Protein AF-A0A382YSI0-F1 (afdb_monomer_lite)

pLDDT: mean 91.94, std 8.42, range [48.94, 98.81]

Sequence (262 aa):
LCPKGAPVKNFSVVAINTALKFNPNTEDEIEVDFERKLQLANADAKIFALEGEMAKAAADGRHPHPLTLRANIGECIKIKLTNRLKKGNASIHANNIAFDPLDSQGINVGNNPGDQTVKPGKSKVYTFYAHKDFNINGALLWDFGDITDNVRSGMYGGIIIGPKGSVYRDPETGKDITLGNSWKADVIIDKSYPENQDLENYRDFALYFQDEDNILGTSFMPYLQNVAGLTGVNYRLEPWTYREDEGCEFGNMFTPCIAAEG

Structure (mmCIF, N/CA/C/O backbone):
data_AF-A0A382YSI0-F1
#
_entry.id   AF-A0A382YSI0-F1
#
loop_
_atom_site.group_PDB
_atom_site.id
_atom_site.type_symbol
_atom_site.label_atom_id
_atom_site.label_alt_id
_atom_site.label_comp_id
_atom_site.label_asym_id
_atom_site.label_entity_id
_atom_site.label_seq_id
_atom_site.pdbx_PDB_ins_code
_atom_site.Cartn_x
_atom_site.Cartn_y
_atom_site.Cartn_z
_atom_site.occupancy
_atom_site.B_iso_or_equiv
_atom_site.auth_seq_id
_atom_site.auth_comp_id
_atom_site.auth_asym_id
_atom_site.auth_atom_id
_atom_site.pdbx_PDB_model_num
ATOM 1 N N . LEU A 1 1 ? -15.753 11.136 13.724 1.00 93.56 1 LEU A N 1
ATOM 2 C CA . LEU A 1 1 ? -15.403 9.825 13.132 1.00 93.56 1 LEU A CA 1
ATOM 3 C C . LEU A 1 1 ? -15.203 8.745 14.203 1.00 93.56 1 LEU A C 1
ATOM 5 O O . LEU A 1 1 ? -16.121 7.969 14.412 1.00 93.56 1 LEU A O 1
ATOM 9 N N . CYS A 1 2 ? -14.063 8.696 14.902 1.00 96.12 2 CYS A N 1
ATOM 10 C CA . CYS A 1 2 ? -13.791 7.639 15.887 1.00 96.12 2 CYS A CA 1
ATOM 11 C C . CYS A 1 2 ? -14.575 7.849 17.204 1.00 96.12 2 CYS A C 1
ATOM 13 O O . CYS A 1 2 ? -14.518 8.954 17.756 1.00 96.12 2 CYS A O 1
ATOM 15 N N . PRO A 1 3 ? -15.279 6.830 17.739 1.00 95.62 3 PRO A N 1
ATOM 16 C CA . PRO A 1 3 ? -15.960 6.920 19.031 1.00 95.62 3 PRO A CA 1
ATOM 17 C C . PRO A 1 3 ? -15.001 7.169 20.202 1.00 95.62 3 PRO A C 1
ATOM 19 O O . PRO A 1 3 ? -13.831 6.778 20.173 1.00 95.62 3 PRO A O 1
ATOM 22 N N . LYS A 1 4 ? -15.506 7.788 21.276 1.00 95.44 4 LYS A N 1
ATOM 23 C CA . LYS A 1 4 ? -14.730 8.013 22.504 1.00 95.44 4 LYS A CA 1
ATOM 24 C C . LYS A 1 4 ? -14.286 6.669 23.096 1.00 95.44 4 LYS A C 1
ATOM 26 O O . LYS A 1 4 ? -15.122 5.817 23.369 1.00 95.44 4 LYS A O 1
ATOM 31 N N . GLY A 1 5 ? -12.981 6.511 23.323 1.00 94.06 5 GLY A N 1
ATOM 32 C CA . GLY A 1 5 ? -12.399 5.288 23.889 1.00 94.06 5 GLY A CA 1
ATOM 33 C C . GLY A 1 5 ? -12.096 4.182 22.873 1.00 94.06 5 GLY A C 1
ATOM 34 O O . GLY A 1 5 ? -11.616 3.129 23.280 1.00 94.06 5 GLY A O 1
ATOM 35 N N . ALA A 1 6 ? -12.330 4.407 21.574 1.00 96.69 6 ALA A N 1
ATOM 36 C CA . ALA A 1 6 ? -11.878 3.480 20.540 1.00 96.69 6 ALA A CA 1
ATOM 37 C C . ALA A 1 6 ? -10.340 3.327 20.594 1.00 96.69 6 ALA A C 1
ATOM 39 O O . ALA A 1 6 ? -9.646 4.351 20.655 1.00 96.69 6 ALA A O 1
ATOM 40 N N . PRO A 1 7 ? -9.791 2.096 20.558 1.00 97.38 7 PRO A N 1
ATOM 41 C CA . PRO A 1 7 ? -8.348 1.889 20.485 1.00 97.38 7 PRO A CA 1
ATOM 42 C C . PRO A 1 7 ? -7.764 2.576 19.249 1.00 97.38 7 PRO A C 1
ATOM 44 O O . PRO A 1 7 ? -8.401 2.610 18.195 1.00 97.38 7 PRO A O 1
ATOM 47 N N . VAL A 1 8 ? -6.562 3.141 19.375 1.00 98.06 8 VAL A N 1
ATOM 48 C CA . VAL A 1 8 ? -5.926 3.915 18.301 1.00 98.06 8 VAL A CA 1
ATOM 49 C C . VAL A 1 8 ? -4.648 3.229 17.843 1.00 98.06 8 VAL A C 1
ATOM 51 O O . VAL A 1 8 ? -3.721 3.058 18.634 1.00 98.06 8 VAL A O 1
ATOM 54 N N . LYS A 1 9 ? -4.563 2.923 16.548 1.00 98.12 9 LYS A N 1
ATOM 55 C CA . LYS A 1 9 ? -3.328 2.503 15.882 1.00 98.12 9 LYS A CA 1
ATOM 56 C C . LYS A 1 9 ? -2.706 3.685 15.158 1.00 98.12 9 LYS A C 1
ATOM 58 O O . LYS A 1 9 ? -3.363 4.340 14.352 1.00 98.12 9 LYS A O 1
ATOM 63 N N . ASN A 1 10 ? -1.442 3.964 15.460 1.00 98.44 10 ASN A N 1
ATOM 64 C CA . ASN A 1 10 ? -0.693 5.056 14.849 1.00 98.44 10 ASN A CA 1
ATOM 65 C C . ASN A 1 10 ? 0.387 4.479 13.937 1.00 98.44 10 ASN A C 1
ATOM 67 O O . ASN A 1 10 ? 1.226 3.704 14.391 1.00 98.44 10 ASN A O 1
ATOM 71 N N . PHE A 1 11 ? 0.384 4.902 12.679 1.00 98.62 11 PHE A N 1
ATOM 72 C CA . PHE A 1 11 ? 1.357 4.504 11.672 1.00 98.62 11 PHE A CA 1
ATOM 73 C C . PHE A 1 11 ? 2.106 5.735 11.165 1.00 98.62 11 PHE A C 1
ATOM 75 O O . PHE A 1 11 ? 1.495 6.738 10.792 1.00 98.62 11 PHE A O 1
ATOM 82 N N . SER A 1 12 ? 3.435 5.654 11.141 1.00 98.62 12 SER A N 1
ATOM 83 C CA . SER A 1 12 ? 4.295 6.657 10.509 1.00 98.62 12 SER A CA 1
ATOM 84 C C . SER A 1 12 ? 4.659 6.156 9.120 1.00 98.62 12 SER A C 1
ATOM 86 O O . SER A 1 12 ? 5.431 5.207 8.999 1.00 98.62 12 SER A O 1
ATOM 88 N N . VAL A 1 13 ? 4.081 6.773 8.095 1.00 98.69 13 VAL A N 1
ATOM 89 C CA . VAL A 1 13 ? 4.242 6.382 6.691 1.00 98.69 13 VAL A CA 1
ATOM 90 C C . VAL A 1 13 ? 5.019 7.463 5.954 1.00 98.69 13 VAL A C 1
ATOM 92 O O . VAL A 1 13 ? 4.823 8.659 6.178 1.00 98.69 13 VAL A O 1
ATOM 95 N N . VAL A 1 14 ? 5.896 7.048 5.051 1.00 98.56 14 VAL A N 1
ATOM 96 C CA . VAL A 1 14 ? 6.640 7.927 4.155 1.00 98.56 14 VAL A CA 1
ATOM 97 C C . VAL A 1 14 ? 6.260 7.633 2.710 1.00 98.56 14 VAL A C 1
ATOM 99 O O . VAL A 1 14 ? 6.136 6.473 2.327 1.00 98.56 14 VAL A O 1
ATOM 102 N N . ALA A 1 15 ? 6.088 8.688 1.915 1.00 98.44 15 ALA A N 1
ATOM 103 C CA . ALA A 1 15 ? 6.097 8.589 0.458 1.00 98.44 15 ALA A CA 1
ATOM 104 C C . ALA A 1 15 ? 7.514 8.895 -0.026 1.00 98.44 15 ALA A C 1
ATOM 106 O O . ALA A 1 15 ? 8.050 9.954 0.310 1.00 98.44 15 ALA A O 1
ATOM 107 N N . ILE A 1 16 ? 8.133 7.980 -0.765 1.00 97.50 16 ILE A N 1
ATOM 108 C CA . ILE A 1 16 ? 9.536 8.087 -1.189 1.00 97.50 16 ILE A CA 1
ATOM 109 C C . ILE A 1 16 ? 9.695 7.724 -2.662 1.00 97.50 16 ILE A C 1
ATOM 111 O O . ILE A 1 16 ? 8.914 6.944 -3.197 1.00 97.50 16 ILE A O 1
ATOM 115 N N . ASN A 1 17 ? 10.748 8.249 -3.287 1.00 96.50 17 ASN A N 1
ATOM 116 C CA . ASN A 1 17 ? 11.263 7.707 -4.540 1.00 96.50 17 ASN A CA 1
ATOM 117 C C . ASN A 1 17 ? 12.190 6.523 -4.247 1.00 96.50 17 ASN A C 1
ATOM 119 O O . ASN A 1 17 ? 13.002 6.589 -3.320 1.00 96.50 17 ASN A O 1
ATOM 123 N N . THR A 1 18 ? 12.109 5.471 -5.051 1.00 94.50 18 THR A N 1
ATOM 124 C CA . THR A 1 18 ? 12.989 4.305 -4.970 1.00 94.50 18 THR A CA 1
ATOM 125 C C . THR A 1 18 ? 13.094 3.629 -6.335 1.00 94.50 18 THR A C 1
ATOM 127 O O . THR A 1 18 ? 12.253 3.861 -7.193 1.00 94.50 18 THR A O 1
ATOM 130 N N . ALA A 1 19 ? 14.118 2.805 -6.536 1.00 93.69 19 ALA A N 1
ATOM 131 C CA . ALA A 1 19 ? 14.179 1.926 -7.695 1.00 93.69 19 ALA A CA 1
ATOM 132 C C . ALA A 1 19 ? 13.561 0.578 -7.310 1.00 93.69 19 ALA A C 1
ATOM 134 O O . ALA A 1 19 ? 13.929 0.005 -6.282 1.00 93.69 19 ALA A O 1
ATOM 135 N N . LEU A 1 20 ? 12.635 0.075 -8.122 1.00 93.38 20 LEU A N 1
ATOM 136 C CA . LEU A 1 20 ? 12.048 -1.253 -7.963 1.00 93.38 20 LEU A CA 1
ATOM 137 C C . LEU A 1 20 ? 12.465 -2.142 -9.129 1.00 93.38 20 LEU A C 1
ATOM 139 O O . LEU A 1 20 ? 12.323 -1.752 -10.284 1.00 93.38 20 LEU A O 1
ATOM 143 N N . LYS A 1 21 ? 12.943 -3.347 -8.820 1.00 93.19 21 LYS A N 1
ATOM 144 C CA . LYS A 1 21 ? 13.158 -4.422 -9.791 1.00 93.19 21 LYS A CA 1
ATOM 145 C C . LYS A 1 21 ? 12.075 -5.468 -9.586 1.00 93.19 21 LYS A C 1
ATOM 147 O O . LYS A 1 21 ? 12.159 -6.242 -8.646 1.00 93.19 21 LYS A O 1
ATOM 152 N N . PHE A 1 22 ? 11.069 -5.479 -10.448 1.00 93.06 22 PHE A N 1
ATOM 153 C CA . PHE A 1 22 ? 9.944 -6.408 -10.359 1.00 93.06 22 PHE A CA 1
ATOM 154 C C . PHE A 1 22 ? 10.376 -7.854 -10.602 1.00 93.06 22 PHE A C 1
ATOM 156 O O . PHE A 1 22 ? 9.802 -8.770 -10.014 1.00 93.06 22 PHE A O 1
ATOM 163 N N . ASN A 1 23 ? 11.410 -8.049 -11.417 1.00 91.44 23 ASN A N 1
ATOM 164 C CA . ASN A 1 23 ? 12.103 -9.319 -11.544 1.00 91.44 23 ASN A CA 1
ATOM 165 C C . ASN A 1 23 ? 13.622 -9.084 -11.446 1.00 91.44 23 ASN A C 1
ATOM 167 O O . ASN A 1 23 ? 14.187 -8.428 -12.321 1.00 91.44 23 ASN A O 1
ATOM 171 N N . PRO A 1 24 ? 14.299 -9.566 -10.389 1.00 88.44 24 PRO A N 1
ATOM 172 C CA . PRO A 1 24 ? 15.739 -9.381 -10.234 1.00 88.44 24 PRO A CA 1
ATOM 173 C C . PRO A 1 24 ? 16.583 -10.280 -11.154 1.00 88.44 24 PRO A C 1
ATOM 175 O O . PRO A 1 24 ? 17.772 -10.006 -11.309 1.00 88.44 24 PRO A O 1
ATOM 178 N N . ASN A 1 25 ? 15.991 -11.313 -11.763 1.00 86.69 25 ASN A N 1
ATOM 179 C CA . ASN A 1 25 ? 16.701 -12.380 -12.477 1.00 86.69 25 ASN A CA 1
ATOM 180 C C . ASN A 1 25 ? 16.751 -12.171 -14.004 1.00 86.69 25 ASN A C 1
ATOM 182 O O . ASN A 1 25 ? 17.252 -13.022 -14.733 1.00 86.69 25 ASN A O 1
ATOM 186 N N . THR A 1 26 ? 16.249 -11.040 -14.498 1.00 86.56 26 THR A N 1
ATOM 187 C CA . THR A 1 26 ? 16.163 -10.715 -15.929 1.00 86.56 26 THR A CA 1
ATOM 188 C C . THR A 1 26 ? 16.537 -9.257 -16.188 1.00 86.56 26 THR A C 1
ATOM 190 O O . THR A 1 26 ? 16.729 -8.462 -15.261 1.00 86.56 26 THR A O 1
ATOM 193 N N . GLU A 1 27 ? 16.666 -8.911 -17.466 1.00 90.25 27 GLU A N 1
ATOM 194 C CA . GLU A 1 27 ? 16.791 -7.531 -17.924 1.00 90.25 27 GLU A CA 1
ATOM 195 C C . GLU A 1 27 ? 15.580 -6.679 -17.513 1.00 90.25 27 GLU A C 1
ATOM 197 O O . GLU A 1 27 ? 14.504 -7.185 -17.194 1.00 90.25 27 GLU A O 1
ATOM 202 N N . ASP A 1 28 ? 15.756 -5.358 -17.529 1.00 93.94 28 ASP A N 1
ATOM 203 C CA . ASP A 1 28 ? 14.743 -4.413 -17.047 1.00 93.94 28 ASP A CA 1
ATOM 204 C C . ASP A 1 28 ? 13.512 -4.323 -17.970 1.00 93.94 28 ASP A C 1
ATOM 206 O O . ASP A 1 28 ? 12.475 -3.804 -17.553 1.00 93.94 28 ASP A O 1
ATOM 210 N N . GLU A 1 29 ? 13.602 -4.824 -19.205 1.00 93.94 29 GLU A N 1
ATOM 211 C CA . GLU A 1 29 ? 12.526 -4.819 -20.198 1.00 93.94 29 GLU A CA 1
ATOM 212 C C . GLU A 1 29 ? 12.582 -6.087 -21.067 1.00 93.94 29 GLU A C 1
ATOM 214 O O . GLU A 1 29 ? 13.665 -6.551 -21.408 1.00 93.94 29 GLU A O 1
ATOM 219 N N . ILE A 1 30 ? 11.425 -6.613 -21.475 1.00 91.38 30 ILE A N 1
ATOM 220 C CA . ILE A 1 30 ? 11.309 -7.698 -22.466 1.00 91.38 30 ILE A CA 1
ATOM 221 C C . ILE A 1 30 ? 10.451 -7.193 -23.624 1.00 91.38 30 ILE A C 1
ATOM 223 O O . ILE A 1 30 ? 9.341 -6.705 -23.405 1.00 91.38 30 ILE A O 1
ATOM 227 N N . GLU A 1 31 ? 10.951 -7.289 -24.857 1.00 90.75 31 GLU A N 1
ATOM 228 C CA . GLU A 1 31 ? 10.145 -6.991 -26.044 1.00 90.75 31 GLU A CA 1
ATOM 229 C C . GLU A 1 31 ? 9.067 -8.063 -26.218 1.00 90.75 31 GLU A C 1
ATOM 231 O O . GLU A 1 31 ? 9.361 -9.256 -26.169 1.00 90.75 31 GLU A O 1
ATOM 236 N N . VAL A 1 32 ? 7.815 -7.632 -26.392 1.00 86.56 32 VAL A N 1
ATOM 237 C CA . VAL A 1 32 ? 6.672 -8.547 -26.488 1.00 86.56 32 VAL A CA 1
ATOM 238 C C . VAL A 1 32 ? 6.069 -8.581 -27.887 1.00 86.56 32 VAL A C 1
ATOM 240 O O . VAL A 1 32 ? 6.061 -9.634 -28.505 1.00 86.56 32 VAL A O 1
ATOM 243 N N . ASP A 1 33 ? 5.603 -7.445 -28.413 1.00 82.56 33 ASP A N 1
ATOM 244 C CA . ASP A 1 33 ? 4.951 -7.347 -29.724 1.00 82.56 33 ASP A CA 1
ATOM 245 C C . ASP A 1 33 ? 5.142 -5.939 -30.300 1.00 82.56 33 ASP A C 1
ATOM 247 O O . ASP A 1 33 ? 4.907 -4.965 -29.590 1.00 82.56 33 ASP A O 1
ATOM 251 N N . PHE A 1 34 ? 5.444 -5.807 -31.596 1.00 81.38 34 PHE A N 1
ATOM 252 C CA . PHE A 1 34 ? 5.418 -4.522 -32.323 1.00 81.38 34 PHE A CA 1
ATOM 253 C C . PHE A 1 34 ? 6.145 -3.371 -31.593 1.00 81.38 34 PHE A C 1
ATOM 255 O O . PHE A 1 34 ? 5.565 -2.303 -31.398 1.00 81.38 34 PHE A O 1
ATOM 262 N N . GLU A 1 35 ? 7.388 -3.603 -31.151 1.00 84.50 35 GLU A N 1
ATOM 263 C CA . GLU A 1 35 ? 8.210 -2.645 -30.381 1.00 84.50 35 GLU A CA 1
ATOM 264 C C . GLU A 1 35 ? 7.659 -2.289 -28.981 1.00 84.50 35 GLU A C 1
ATOM 266 O O . GLU A 1 35 ? 8.234 -1.460 -28.268 1.00 84.50 35 GLU A O 1
ATOM 271 N N . ARG A 1 36 ? 6.561 -2.918 -28.540 1.00 89.88 36 ARG A N 1
ATOM 272 C CA . ARG A 1 36 ? 6.062 -2.809 -27.165 1.00 89.88 36 ARG A CA 1
ATOM 273 C C . ARG A 1 36 ? 6.938 -3.642 -26.246 1.00 89.88 36 ARG A C 1
ATOM 275 O O . ARG A 1 36 ? 7.375 -4.738 -26.598 1.00 89.88 36 ARG A O 1
ATOM 282 N N . LYS A 1 37 ? 7.125 -3.141 -25.030 1.00 92.56 37 LYS A N 1
ATOM 283 C CA . LYS A 1 37 ? 7.9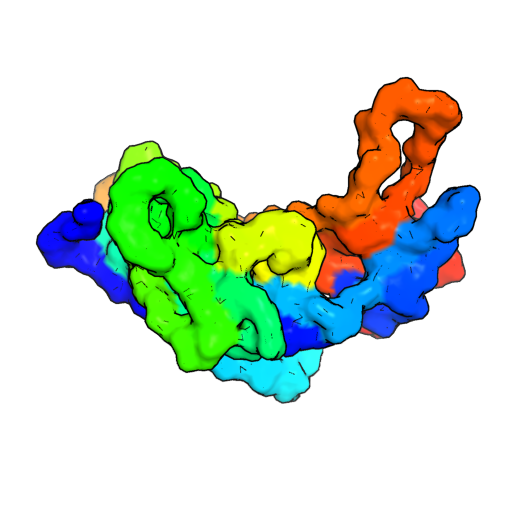69 -3.779 -24.028 1.00 92.56 37 LYS A CA 1
ATOM 284 C C . LYS A 1 37 ? 7.232 -3.966 -22.720 1.00 92.56 37 LYS A C 1
ATOM 286 O O . LYS A 1 37 ? 6.564 -3.047 -22.249 1.00 92.56 37 LYS A O 1
ATOM 291 N N . LEU A 1 38 ? 7.388 -5.140 -22.134 1.00 93.31 38 LEU A N 1
ATOM 292 C CA . LEU A 1 38 ? 7.053 -5.411 -20.748 1.00 93.31 38 LEU A CA 1
ATOM 293 C C . LEU A 1 38 ? 8.155 -4.833 -19.860 1.00 93.31 38 LEU A C 1
ATOM 295 O O . LEU A 1 38 ? 9.326 -5.138 -20.069 1.00 93.31 38 LEU A O 1
ATOM 299 N N . GLN A 1 39 ? 7.793 -4.002 -18.887 1.00 94.00 39 GLN A N 1
ATOM 300 C CA . GLN A 1 39 ? 8.742 -3.381 -17.965 1.00 94.00 39 GLN A CA 1
ATOM 301 C C . GLN A 1 39 ? 8.876 -4.223 -16.696 1.00 94.00 39 GLN A C 1
ATOM 303 O O . GLN A 1 39 ? 7.894 -4.503 -16.010 1.00 94.00 39 GLN A O 1
ATOM 308 N N . LEU A 1 40 ? 10.109 -4.606 -16.376 1.00 93.50 40 LEU A N 1
ATOM 309 C CA . LEU A 1 40 ? 10.485 -5.437 -15.227 1.00 93.50 40 LEU A CA 1
ATOM 310 C C . LEU A 1 40 ? 11.301 -4.670 -14.186 1.00 93.50 40 LEU A C 1
ATOM 312 O O . LEU A 1 40 ? 11.630 -5.208 -13.128 1.00 93.50 40 LEU A O 1
ATOM 316 N N . ALA A 1 41 ? 11.584 -3.398 -14.442 1.00 94.75 41 ALA A N 1
ATOM 317 C CA . ALA A 1 41 ? 12.103 -2.471 -13.456 1.00 94.75 41 ALA A CA 1
ATOM 318 C C . ALA A 1 41 ? 11.474 -1.085 -13.625 1.00 94.75 41 ALA A C 1
ATOM 320 O O . ALA A 1 41 ? 11.087 -0.674 -14.715 1.00 94.75 41 ALA A O 1
ATOM 321 N N . ASN A 1 42 ? 11.409 -0.344 -12.524 1.00 94.75 42 ASN A N 1
ATOM 322 C CA . ASN A 1 42 ? 11.048 1.063 -12.499 1.00 94.75 42 ASN A CA 1
ATOM 323 C C . ASN A 1 42 ? 12.069 1.814 -11.633 1.00 94.75 42 ASN A C 1
ATOM 325 O O . ASN A 1 42 ? 12.046 1.735 -10.402 1.00 94.75 42 ASN A O 1
ATOM 329 N N . ALA A 1 43 ? 12.984 2.534 -12.284 1.00 94.38 43 ALA A N 1
ATOM 330 C CA . ALA A 1 43 ? 14.058 3.275 -11.620 1.00 94.38 43 ALA A CA 1
ATOM 331 C C . ALA A 1 43 ? 13.563 4.511 -10.845 1.00 94.38 43 ALA A C 1
ATOM 333 O O . ALA A 1 43 ? 14.236 4.971 -9.919 1.00 94.38 43 ALA A O 1
ATOM 334 N N . ASP A 1 44 ? 12.390 5.030 -11.209 1.00 93.38 44 ASP A N 1
ATOM 335 C CA . ASP A 1 44 ? 11.787 6.240 -10.648 1.00 93.38 44 ASP A CA 1
ATOM 336 C C . ASP A 1 44 ? 10.508 5.945 -9.850 1.00 93.38 44 ASP A C 1
ATOM 338 O O . ASP A 1 44 ? 9.713 6.856 -9.584 1.00 93.38 44 ASP A O 1
ATOM 342 N N . ALA A 1 45 ? 10.338 4.691 -9.416 1.00 95.25 45 ALA A N 1
ATOM 343 C CA . ALA A 1 45 ? 9.185 4.248 -8.652 1.00 95.25 45 ALA A CA 1
ATOM 344 C C . ALA A 1 45 ? 8.959 5.120 -7.412 1.00 95.25 45 ALA A C 1
ATOM 346 O O . ALA A 1 45 ? 9.874 5.689 -6.798 1.00 95.25 45 ALA A O 1
ATOM 347 N N . LYS A 1 46 ? 7.695 5.210 -7.017 1.00 96.44 46 LYS A N 1
ATOM 348 C CA . LYS A 1 46 ? 7.271 5.937 -5.828 1.00 96.44 46 LYS A CA 1
ATOM 349 C C . LYS A 1 46 ? 6.412 5.005 -5.011 1.00 96.44 46 LYS A C 1
ATOM 351 O O . LYS A 1 46 ? 5.470 4.436 -5.539 1.00 96.44 46 LYS A O 1
ATOM 356 N N . ILE A 1 47 ? 6.718 4.862 -3.729 1.00 97.00 47 ILE A N 1
ATOM 357 C CA . ILE A 1 47 ? 5.997 3.922 -2.868 1.00 97.00 47 ILE A CA 1
ATOM 358 C C . ILE A 1 47 ? 5.626 4.552 -1.536 1.00 97.00 47 ILE A C 1
ATOM 360 O O . ILE A 1 47 ? 6.280 5.486 -1.056 1.00 97.00 47 ILE A O 1
ATOM 364 N N . PHE A 1 48 ? 4.604 3.973 -0.911 1.00 98.19 48 PHE A N 1
ATOM 365 C CA . PHE A 1 48 ? 4.392 4.097 0.522 1.00 98.19 48 PHE A CA 1
ATOM 366 C C . PHE A 1 48 ? 5.216 3.048 1.268 1.00 98.19 48 PHE A C 1
ATOM 368 O O . PHE A 1 48 ? 5.209 1.875 0.903 1.00 98.19 48 PHE A O 1
ATOM 375 N N . ALA A 1 49 ? 5.875 3.463 2.345 1.00 97.50 49 ALA A N 1
ATOM 376 C CA . ALA A 1 49 ? 6.573 2.572 3.267 1.00 97.50 49 ALA A CA 1
ATOM 377 C C . ALA A 1 49 ? 6.392 3.060 4.708 1.00 97.50 49 ALA A C 1
ATOM 379 O O . ALA A 1 49 ? 6.152 4.249 4.943 1.00 97.50 49 ALA A O 1
ATOM 380 N N . LEU A 1 50 ? 6.535 2.175 5.691 1.00 97.94 50 LEU A N 1
ATOM 381 C CA . LEU A 1 50 ? 6.676 2.604 7.078 1.00 97.94 50 LEU A CA 1
ATOM 382 C C . LEU A 1 50 ? 8.018 3.320 7.281 1.00 97.94 50 LEU A C 1
ATOM 384 O O . LEU A 1 50 ? 9.026 3.042 6.627 1.00 97.94 50 LEU A O 1
ATOM 388 N N . GLU A 1 51 ? 8.043 4.262 8.219 1.00 96.88 51 GLU A N 1
ATOM 389 C CA . GLU A 1 51 ? 9.262 4.978 8.589 1.00 96.88 51 GLU A CA 1
ATOM 390 C C . GLU A 1 51 ? 10.393 3.995 8.957 1.00 96.88 51 GLU A C 1
ATOM 392 O O . GLU A 1 51 ? 10.242 3.140 9.832 1.00 96.88 51 GLU A O 1
ATOM 397 N N . GLY A 1 52 ? 11.540 4.119 8.281 1.00 92.19 52 GLY A N 1
ATOM 398 C CA . GLY A 1 52 ? 12.709 3.256 8.481 1.00 92.19 52 GLY A CA 1
ATOM 399 C C . GLY A 1 52 ? 12.612 1.849 7.873 1.00 92.19 52 GLY A C 1
ATOM 400 O O . GLY A 1 52 ? 13.581 1.098 7.961 1.00 92.19 52 GLY A O 1
ATOM 401 N N . GLU A 1 53 ? 11.495 1.482 7.240 1.00 92.31 53 GLU A N 1
ATOM 402 C CA . GLU A 1 53 ? 11.300 0.155 6.640 1.00 92.31 53 GLU A CA 1
ATOM 403 C C . GLU A 1 53 ? 12.291 -0.120 5.513 1.00 92.31 53 GLU A C 1
ATOM 405 O O . GLU A 1 53 ? 12.955 -1.149 5.519 1.00 92.31 53 GLU A O 1
ATOM 410 N N . MET A 1 54 ? 12.455 0.822 4.586 1.00 88.94 54 MET A N 1
ATOM 411 C CA . MET A 1 54 ? 13.301 0.610 3.408 1.00 88.94 54 MET A CA 1
ATOM 412 C C . MET A 1 54 ? 14.777 0.415 3.749 1.00 88.94 54 MET A C 1
ATOM 414 O O . MET A 1 54 ? 15.456 -0.377 3.106 1.00 88.94 54 MET A O 1
ATOM 418 N N . ALA A 1 55 ? 15.266 1.084 4.796 1.00 87.44 55 ALA A N 1
ATOM 419 C CA . ALA A 1 55 ? 16.623 0.862 5.287 1.00 87.44 55 ALA A CA 1
ATOM 420 C C . ALA A 1 55 ? 16.797 -0.564 5.842 1.00 87.44 55 ALA A C 1
ATOM 422 O O . ALA A 1 55 ? 17.833 -1.185 5.622 1.00 87.44 55 ALA A O 1
ATOM 423 N N . LYS A 1 56 ? 15.773 -1.099 6.524 1.00 85.25 56 LYS A N 1
ATOM 424 C CA . LYS A 1 56 ? 15.771 -2.483 7.021 1.00 85.25 56 LYS A CA 1
ATOM 425 C C . LYS A 1 56 ? 15.642 -3.492 5.885 1.00 85.25 56 LYS A C 1
ATOM 427 O O . LYS A 1 56 ? 16.372 -4.471 5.879 1.00 85.25 56 LYS A O 1
ATOM 432 N N . ALA A 1 57 ? 14.755 -3.244 4.922 1.00 83.69 57 ALA A N 1
ATOM 433 C CA . ALA A 1 57 ? 14.572 -4.112 3.763 1.00 83.69 57 ALA A CA 1
ATOM 434 C C . ALA A 1 57 ? 15.880 -4.262 2.972 1.00 83.69 57 ALA A C 1
ATOM 436 O O . ALA A 1 57 ? 16.290 -5.382 2.686 1.00 83.69 57 ALA A O 1
ATOM 437 N N . ALA A 1 58 ? 16.585 -3.152 2.727 1.00 81.44 58 ALA A N 1
ATOM 438 C CA . ALA A 1 58 ? 17.896 -3.171 2.084 1.00 81.44 58 ALA A CA 1
ATOM 439 C C . ALA A 1 58 ? 18.950 -3.948 2.895 1.00 81.44 58 ALA A C 1
ATOM 441 O O . ALA A 1 58 ? 19.711 -4.718 2.319 1.00 81.44 58 ALA A O 1
ATOM 442 N N . ALA A 1 59 ? 18.984 -3.780 4.222 1.00 80.81 59 ALA A N 1
ATOM 443 C CA . ALA A 1 59 ? 19.924 -4.498 5.087 1.00 80.81 59 ALA A CA 1
ATOM 444 C C . ALA A 1 59 ? 19.648 -6.012 5.157 1.00 80.81 59 ALA A C 1
ATOM 446 O O . ALA A 1 59 ? 20.585 -6.802 5.226 1.00 80.81 59 ALA A O 1
ATOM 447 N N . ASP A 1 60 ? 18.374 -6.405 5.110 1.00 81.81 60 ASP A N 1
ATOM 448 C CA . ASP A 1 60 ? 17.930 -7.800 5.181 1.00 81.81 60 ASP A CA 1
ATOM 449 C C . ASP A 1 60 ? 17.886 -8.486 3.800 1.00 81.81 60 ASP A C 1
ATOM 451 O O . ASP A 1 60 ? 17.469 -9.640 3.709 1.00 81.81 60 ASP A O 1
ATOM 455 N N . GLY A 1 61 ? 18.240 -7.779 2.717 1.00 80.50 61 GLY A N 1
ATOM 456 C CA . GLY A 1 61 ? 18.106 -8.279 1.343 1.00 80.50 61 GLY A CA 1
ATOM 457 C C . GLY A 1 61 ? 16.659 -8.591 0.941 1.00 80.50 61 GLY A C 1
ATOM 458 O O . GLY A 1 61 ? 16.420 -9.402 0.050 1.00 80.50 61 GLY A O 1
ATOM 459 N N . ARG A 1 62 ? 15.669 -7.991 1.616 1.00 83.44 62 ARG A N 1
ATOM 460 C CA . ARG A 1 62 ? 14.251 -8.240 1.343 1.00 83.44 62 ARG A CA 1
ATOM 461 C C . ARG A 1 62 ? 13.748 -7.335 0.235 1.00 83.44 62 ARG A C 1
ATOM 463 O O . ARG A 1 62 ? 13.896 -6.115 0.291 1.00 83.44 62 ARG A O 1
ATOM 470 N N . HIS A 1 63 ? 13.049 -7.941 -0.715 1.00 86.31 63 HIS A N 1
ATOM 471 C CA . HIS A 1 63 ? 12.313 -7.204 -1.727 1.00 86.31 63 HIS A CA 1
ATOM 472 C C . HIS A 1 63 ? 11.169 -6.390 -1.081 1.00 86.31 63 HIS A C 1
ATOM 474 O O . HIS A 1 63 ? 10.387 -6.963 -0.310 1.00 86.31 63 HIS A O 1
ATOM 480 N N . PRO A 1 64 ? 11.028 -5.090 -1.397 1.00 91.44 64 PRO A N 1
ATOM 481 C CA . PRO A 1 64 ? 9.908 -4.274 -0.937 1.00 91.44 64 PRO A CA 1
ATOM 482 C C . PRO A 1 64 ? 8.556 -4.828 -1.399 1.00 91.44 64 PRO A C 1
ATOM 484 O O . PRO A 1 64 ? 8.455 -5.493 -2.426 1.00 91.44 64 PRO A O 1
ATOM 487 N N . HIS A 1 65 ? 7.490 -4.514 -0.676 1.00 94.44 65 HIS A N 1
ATOM 488 C CA . HIS A 1 65 ? 6.121 -4.810 -1.096 1.00 94.44 65 HIS A CA 1
ATOM 489 C C . HIS A 1 65 ? 5.201 -3.640 -0.724 1.00 94.44 65 HIS A C 1
ATOM 491 O O . HIS A 1 65 ? 5.579 -2.811 0.112 1.00 94.44 65 HIS A O 1
ATOM 497 N N . PRO A 1 66 ? 3.995 -3.551 -1.311 1.00 96.81 66 PRO A N 1
ATOM 498 C CA . PRO A 1 66 ? 3.071 -2.465 -1.016 1.00 96.81 66 PRO A CA 1
ATOM 499 C C . PRO A 1 66 ? 2.734 -2.376 0.471 1.00 96.81 66 PRO A C 1
ATOM 501 O O . PRO A 1 66 ? 2.688 -3.391 1.182 1.00 96.81 66 PRO A O 1
ATOM 504 N N . LEU A 1 67 ? 2.485 -1.150 0.935 1.00 98.19 67 LEU A N 1
ATOM 505 C CA . LEU A 1 67 ? 2.131 -0.875 2.322 1.00 98.19 67 LEU A CA 1
ATOM 506 C C . LEU A 1 67 ? 0.834 -1.605 2.677 1.00 98.19 67 LEU A C 1
ATOM 508 O O . LEU A 1 67 ? -0.221 -1.274 2.157 1.00 98.19 67 LEU A O 1
ATOM 512 N N . THR A 1 68 ? 0.903 -2.566 3.587 1.00 98.38 68 THR A N 1
ATOM 513 C CA . THR A 1 68 ? -0.235 -3.346 4.073 1.00 98.38 68 THR A CA 1
ATOM 514 C C . THR A 1 68 ? -0.305 -3.222 5.584 1.00 98.38 68 THR A C 1
ATOM 516 O O . THR A 1 68 ? 0.457 -3.856 6.319 1.00 98.38 68 THR A O 1
ATOM 519 N N . LEU A 1 69 ? -1.216 -2.368 6.037 1.00 98.44 69 LEU A N 1
ATOM 520 C CA . LEU A 1 69 ? -1.482 -2.101 7.445 1.00 98.44 69 LEU A CA 1
ATOM 521 C C . LEU A 1 69 ? -2.637 -2.963 7.941 1.00 98.44 69 LEU A C 1
ATOM 523 O O . LEU A 1 69 ? -3.446 -3.445 7.150 1.00 98.44 69 LEU A O 1
ATOM 527 N N . ARG A 1 70 ? -2.748 -3.124 9.261 1.00 98.06 70 ARG A N 1
ATOM 528 C CA . ARG A 1 70 ? -3.811 -3.933 9.867 1.00 98.06 70 ARG A CA 1
ATOM 529 C C . ARG A 1 70 ? -4.536 -3.203 10.978 1.00 98.06 70 ARG A C 1
ATOM 531 O O . ARG A 1 70 ? -3.924 -2.652 11.896 1.00 98.06 70 ARG A O 1
ATOM 538 N N . ALA A 1 71 ? -5.856 -3.263 10.931 1.00 97.94 71 ALA A N 1
ATOM 539 C CA . ALA A 1 71 ? -6.752 -2.740 11.946 1.00 97.94 71 ALA A CA 1
ATOM 540 C C . ALA A 1 71 ? -7.811 -3.787 12.284 1.00 97.94 71 ALA A C 1
ATOM 542 O O . ALA A 1 71 ? -8.111 -4.661 11.485 1.00 97.94 71 ALA A O 1
ATOM 543 N N . ASN A 1 72 ? -8.372 -3.704 13.477 1.00 98.19 72 ASN A N 1
ATOM 544 C CA . ASN A 1 72 ? -9.489 -4.532 13.893 1.00 98.19 72 ASN A CA 1
ATOM 545 C C . ASN A 1 72 ? -10.768 -3.702 13.863 1.00 98.19 72 ASN A C 1
ATOM 547 O O . ASN A 1 72 ? -10.736 -2.488 14.088 1.00 98.19 72 ASN A O 1
ATOM 551 N N . ILE A 1 73 ? -11.905 -4.360 13.653 1.00 98.19 73 ILE A N 1
ATOM 552 C CA . ILE A 1 73 ? -13.218 -3.727 13.801 1.00 98.19 73 ILE A CA 1
ATOM 553 C C . ILE A 1 73 ? -13.295 -2.993 15.151 1.00 98.19 73 ILE A C 1
ATOM 555 O O . ILE A 1 73 ? -13.027 -3.559 16.210 1.00 98.19 73 ILE A O 1
ATOM 559 N N . GLY A 1 74 ? -13.681 -1.719 15.108 1.00 97.44 74 GLY A N 1
ATOM 560 C CA . GLY A 1 74 ? -13.786 -0.838 16.269 1.00 97.44 74 GLY A CA 1
ATOM 561 C C . GLY A 1 74 ? -12.538 -0.005 16.570 1.00 97.44 74 GLY A C 1
ATOM 562 O O . GLY A 1 74 ? -12.594 0.824 17.481 1.00 97.44 74 GLY A O 1
ATOM 563 N N . GLU A 1 75 ? -11.445 -0.163 15.820 1.00 98.38 75 GLU A N 1
ATOM 564 C CA . GLU A 1 75 ? -10.224 0.630 15.988 1.00 98.38 75 GLU A CA 1
ATOM 565 C C . GLU A 1 75 ? -10.215 1.901 15.127 1.00 98.38 75 GLU A C 1
ATOM 567 O O . GLU A 1 75 ? -10.751 1.961 14.019 1.00 98.38 75 GLU A O 1
ATOM 572 N N . CYS A 1 76 ? -9.567 2.933 15.656 1.00 98.31 76 CYS A N 1
ATOM 573 C CA . CYS A 1 76 ? -9.243 4.170 14.962 1.00 98.31 76 CYS A CA 1
ATOM 574 C C . CYS A 1 76 ? -7.823 4.067 14.394 1.00 98.31 76 CYS A C 1
ATOM 576 O O . CYS A 1 76 ? -6.878 3.758 15.122 1.00 98.31 76 CYS A O 1
ATOM 578 N N . ILE A 1 77 ? -7.653 4.356 13.110 1.00 98.62 77 ILE A N 1
ATOM 579 C CA . ILE A 1 77 ? -6.371 4.296 12.414 1.00 98.62 77 ILE A CA 1
ATOM 580 C C . ILE A 1 77 ? -5.916 5.723 12.148 1.00 98.62 77 ILE A C 1
ATOM 582 O O . ILE A 1 77 ? -6.642 6.507 11.544 1.00 98.62 77 ILE A O 1
ATOM 586 N N . LYS A 1 78 ? -4.702 6.063 12.573 1.00 98.56 78 LYS A N 1
ATOM 587 C CA . LYS A 1 78 ? -4.061 7.343 12.279 1.00 98.56 78 LYS A CA 1
ATOM 588 C C . LYS A 1 78 ? -2.796 7.105 11.481 1.00 98.56 78 LYS A C 1
ATOM 590 O O . LYS A 1 78 ? -1.839 6.531 11.997 1.00 98.56 78 LYS A O 1
ATOM 595 N N . ILE A 1 79 ? -2.779 7.579 10.244 1.00 98.75 79 ILE A N 1
ATOM 596 C CA . ILE A 1 79 ? -1.614 7.498 9.369 1.00 98.75 79 ILE A CA 1
ATOM 597 C C . ILE A 1 79 ? -0.995 8.882 9.257 1.00 98.75 79 ILE A C 1
ATOM 599 O O . ILE A 1 79 ? -1.560 9.776 8.632 1.00 98.75 79 ILE A O 1
ATOM 603 N N . LYS A 1 80 ? 0.183 9.067 9.852 1.00 98.75 80 LYS A N 1
ATOM 604 C CA . LYS A 1 80 ? 1.006 10.253 9.625 1.00 98.75 80 LYS A CA 1
ATOM 605 C C . LYS A 1 80 ? 1.822 10.032 8.357 1.00 98.75 80 LYS A C 1
ATOM 607 O O . LYS A 1 80 ? 2.879 9.408 8.416 1.00 98.75 80 LYS A O 1
ATOM 612 N N . LEU A 1 81 ? 1.346 10.562 7.235 1.00 98.81 81 LEU A N 1
ATOM 613 C CA . LEU A 1 81 ? 2.099 10.589 5.987 1.00 98.81 81 LEU A CA 1
ATOM 614 C C . LEU A 1 81 ? 3.134 11.712 6.043 1.00 98.81 81 LEU A C 1
ATOM 616 O O . LEU A 1 81 ? 2.781 12.858 6.312 1.00 98.81 81 LEU A O 1
ATOM 620 N N . THR A 1 82 ? 4.390 11.402 5.740 1.00 98.75 82 THR A N 1
ATOM 621 C CA . THR A 1 82 ? 5.448 12.381 5.469 1.00 98.75 82 THR A CA 1
ATOM 622 C C . THR A 1 82 ? 5.867 12.266 4.012 1.00 98.75 82 THR A C 1
ATOM 624 O O . THR A 1 82 ? 6.365 11.224 3.588 1.00 98.75 82 THR A O 1
ATOM 627 N N . ASN A 1 83 ? 5.674 13.332 3.237 1.00 98.62 83 ASN A N 1
ATOM 628 C CA . ASN A 1 83 ? 6.050 13.334 1.829 1.00 98.62 83 ASN A CA 1
ATOM 629 C C . ASN A 1 83 ? 7.556 13.611 1.692 1.00 98.62 83 ASN A C 1
ATOM 631 O O . ASN A 1 83 ? 8.021 14.709 2.002 1.00 98.62 83 ASN A O 1
ATOM 635 N N . ARG A 1 84 ? 8.315 12.617 1.224 1.00 98.25 84 ARG A N 1
ATOM 636 C CA . ARG A 1 84 ? 9.750 12.703 0.906 1.00 98.25 84 ARG A CA 1
ATOM 637 C C . ARG A 1 84 ? 10.020 12.511 -0.589 1.00 98.25 84 ARG A C 1
ATOM 639 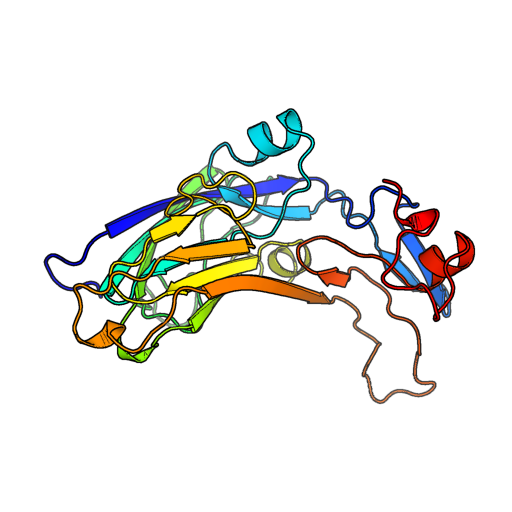O O . ARG A 1 84 ? 11.157 12.241 -0.971 1.00 98.25 84 ARG A O 1
ATOM 646 N N . LEU A 1 85 ? 8.996 12.647 -1.429 1.00 97.75 85 LEU A N 1
ATOM 647 C CA . LEU A 1 85 ? 9.168 12.670 -2.873 1.00 97.75 85 LEU A CA 1
ATOM 648 C C . LEU A 1 85 ? 10.054 13.855 -3.273 1.00 97.75 85 LEU A C 1
ATOM 650 O O . LEU A 1 85 ? 9.980 14.937 -2.683 1.00 97.75 85 LEU A O 1
ATOM 654 N N . LYS A 1 86 ? 10.869 13.665 -4.315 1.00 96.38 86 LYS A N 1
ATOM 655 C CA . LYS A 1 86 ? 11.728 14.717 -4.890 1.00 96.38 86 LYS A CA 1
ATOM 656 C C . LYS A 1 86 ? 10.907 15.920 -5.377 1.00 96.38 86 LYS A C 1
ATOM 658 O O . LYS A 1 86 ? 11.355 17.059 -5.278 1.00 96.38 86 LYS A O 1
ATOM 663 N N . LYS A 1 87 ? 9.717 15.660 -5.924 1.00 95.50 87 LYS A N 1
ATOM 664 C CA . LYS A 1 87 ? 8.760 16.645 -6.445 1.00 95.50 87 LYS A CA 1
ATOM 665 C C . LYS A 1 87 ? 7.339 16.090 -6.351 1.00 95.50 87 LYS A C 1
ATOM 667 O O . LYS A 1 87 ? 7.164 14.876 -6.288 1.00 95.50 87 LYS A O 1
ATOM 672 N N . GLY A 1 88 ? 6.352 16.977 -6.435 1.00 95.56 88 GLY A N 1
ATOM 673 C CA . GLY A 1 88 ? 4.937 16.604 -6.431 1.00 95.56 88 GLY A CA 1
ATOM 674 C C . GLY A 1 88 ? 4.380 16.376 -5.028 1.00 95.56 88 GLY A C 1
ATOM 675 O O . GLY A 1 88 ? 5.108 16.104 -4.069 1.00 95.56 88 GLY A O 1
ATOM 676 N N . ASN A 1 89 ? 3.069 16.541 -4.901 1.00 96.94 89 ASN A N 1
ATOM 677 C CA . ASN A 1 89 ? 2.382 16.257 -3.652 1.00 96.94 89 ASN A CA 1
ATOM 678 C C . ASN A 1 89 ? 2.117 14.750 -3.532 1.00 96.94 89 ASN A C 1
ATOM 680 O O . ASN A 1 89 ? 2.146 14.024 -4.521 1.00 96.94 89 ASN A O 1
ATOM 684 N N . ALA A 1 90 ? 1.848 14.309 -2.308 1.00 98.00 90 ALA A N 1
ATOM 685 C CA . ALA A 1 90 ? 1.391 12.960 -2.004 1.00 98.00 90 ALA A CA 1
ATOM 686 C C . ALA A 1 90 ? 0.171 13.026 -1.082 1.00 98.00 90 ALA A C 1
ATOM 688 O O . ALA A 1 90 ? 0.025 13.982 -0.320 1.00 98.00 90 ALA A O 1
ATOM 689 N N . SER A 1 91 ? -0.688 12.023 -1.093 1.00 97.69 91 SER A N 1
ATOM 690 C CA . SER A 1 91 ? -1.799 11.887 -0.158 1.00 97.69 91 SER A CA 1
ATOM 691 C C . SER A 1 91 ? -2.105 10.421 0.122 1.00 97.69 91 SER A C 1
ATOM 693 O O . SER A 1 91 ? -1.569 9.530 -0.523 1.00 97.69 91 SER A O 1
ATOM 695 N N . ILE A 1 92 ? -2.948 10.162 1.121 1.00 97.81 92 ILE A N 1
ATOM 696 C CA . ILE A 1 92 ? -3.518 8.834 1.346 1.00 97.81 92 ILE A CA 1
ATOM 697 C C . ILE A 1 92 ? -5.031 8.967 1.289 1.00 97.81 92 ILE A C 1
ATOM 699 O O . ILE A 1 92 ? -5.637 9.616 2.141 1.00 97.81 92 ILE A O 1
ATOM 703 N N . HIS A 1 93 ? -5.627 8.324 0.294 1.00 97.38 93 HIS A N 1
ATOM 704 C CA . HIS A 1 93 ? -7.047 8.017 0.253 1.00 97.38 93 HIS A CA 1
ATOM 705 C C . HIS A 1 93 ? -7.238 6.526 0.524 1.00 97.38 93 HIS A C 1
ATOM 707 O O . HIS A 1 93 ? -6.501 5.719 -0.034 1.00 97.38 93 HIS A O 1
ATOM 713 N N . ALA A 1 94 ? -8.219 6.158 1.347 1.00 97.31 94 ALA A N 1
ATOM 714 C CA . ALA A 1 94 ? -8.555 4.765 1.624 1.00 97.31 94 ALA A CA 1
ATOM 715 C C . ALA A 1 94 ? -10.000 4.477 1.206 1.00 97.31 94 ALA A C 1
ATOM 717 O O . ALA A 1 94 ? -10.938 5.082 1.729 1.00 97.31 94 ALA A O 1
ATOM 718 N N . ASN A 1 95 ? -10.174 3.532 0.286 1.00 94.94 95 ASN A N 1
ATOM 719 C CA . ASN A 1 95 ? -11.487 3.042 -0.128 1.00 94.94 95 ASN A CA 1
ATOM 720 C C . ASN A 1 95 ? -12.046 2.055 0.907 1.00 94.94 95 ASN A C 1
ATOM 722 O O . ASN A 1 95 ? -11.280 1.419 1.620 1.00 94.94 95 ASN A O 1
ATOM 726 N N . ASN A 1 96 ? -13.367 1.864 0.958 1.00 95.75 96 ASN A N 1
ATOM 727 C CA . ASN A 1 96 ? -14.023 0.841 1.794 1.00 95.75 96 ASN A CA 1
ATOM 728 C C . ASN A 1 96 ? -13.705 0.902 3.305 1.00 95.75 96 ASN A C 1
ATOM 730 O O . ASN A 1 96 ? -13.703 -0.120 3.992 1.00 95.75 96 ASN A O 1
ATOM 734 N N . ILE A 1 97 ? -13.476 2.103 3.838 1.00 97.56 97 ILE A N 1
ATOM 735 C CA . ILE A 1 97 ? -13.311 2.354 5.273 1.00 97.56 97 ILE A CA 1
ATOM 736 C C . ILE A 1 97 ? -13.936 3.702 5.640 1.00 97.56 97 ILE A C 1
ATOM 738 O O . ILE A 1 97 ? -14.044 4.595 4.799 1.00 97.56 97 ILE A O 1
ATOM 742 N N . ALA A 1 98 ? -14.362 3.876 6.893 1.00 97.88 98 ALA A N 1
ATOM 743 C CA . ALA A 1 98 ? -14.955 5.137 7.321 1.00 97.88 98 ALA A CA 1
ATOM 744 C C . ALA A 1 98 ? -13.877 6.221 7.490 1.00 97.88 98 ALA A C 1
ATOM 746 O O . ALA A 1 98 ? -12.881 6.012 8.184 1.00 97.88 98 ALA A O 1
ATOM 747 N N . PHE A 1 99 ? -14.119 7.407 6.935 1.00 96.25 99 PHE A N 1
ATOM 748 C CA . PHE A 1 99 ? -13.326 8.616 7.164 1.00 96.25 99 PHE A CA 1
ATOM 749 C C . PHE A 1 99 ? -14.217 9.860 7.173 1.00 96.25 99 PHE A C 1
ATOM 751 O O . PHE A 1 99 ? -15.378 9.811 6.770 1.00 96.25 99 PHE A O 1
ATOM 758 N N . ASP A 1 100 ? -13.680 10.976 7.665 1.00 94.00 100 ASP A N 1
ATOM 759 C CA . ASP A 1 100 ? -14.317 12.285 7.515 1.00 94.00 100 ASP A CA 1
ATOM 760 C C . ASP A 1 100 ? -13.824 12.936 6.211 1.00 94.00 100 ASP A C 1
ATOM 762 O O . ASP A 1 100 ? -12.616 13.183 6.093 1.00 94.00 100 ASP A O 1
ATOM 766 N N . PRO A 1 101 ? -14.701 13.204 5.224 1.00 91.62 101 PRO A N 1
ATOM 767 C CA . PRO A 1 101 ? -14.281 13.757 3.942 1.00 91.62 101 PRO A CA 1
ATOM 768 C C . PRO A 1 101 ? -13.674 15.164 4.051 1.00 91.62 101 PRO A C 1
ATOM 770 O O . PRO A 1 101 ? -12.846 15.535 3.223 1.00 91.62 101 PRO A O 1
ATOM 773 N N . LEU A 1 102 ? -14.013 15.938 5.089 1.00 90.44 102 LEU A N 1
ATOM 774 C CA . LEU A 1 102 ? -13.480 17.294 5.263 1.00 90.44 102 LEU A CA 1
ATOM 775 C C . LEU A 1 102 ? -12.008 17.299 5.705 1.00 90.44 102 LEU A C 1
ATOM 777 O O . LEU A 1 102 ? -11.300 18.280 5.483 1.00 90.44 102 LEU A O 1
ATOM 781 N N . ASP A 1 103 ? -11.537 16.218 6.323 1.00 89.94 103 ASP A N 1
ATOM 782 C CA . ASP A 1 103 ? -10.218 16.157 6.965 1.00 89.94 103 ASP A CA 1
ATOM 783 C C . ASP A 1 103 ? -9.283 15.111 6.342 1.00 89.94 103 ASP A C 1
ATOM 785 O O . ASP A 1 103 ? -8.093 15.371 6.138 1.00 89.94 103 ASP A O 1
ATOM 789 N N . SER A 1 104 ? -9.830 13.932 6.042 1.00 95.00 104 SER A N 1
ATOM 790 C CA . SER A 1 104 ? -9.071 12.711 5.769 1.00 95.00 104 SER A CA 1
ATOM 791 C C . SER A 1 104 ? -9.451 12.045 4.443 1.00 95.00 104 SER A C 1
ATOM 793 O O . SER A 1 104 ? -9.185 10.861 4.251 1.00 95.00 104 SER A O 1
ATOM 795 N N . GLN A 1 105 ? -10.041 12.792 3.501 1.00 94.75 105 GLN A N 1
ATOM 796 C CA . GLN A 1 105 ? -10.343 12.253 2.172 1.00 94.75 105 GLN A CA 1
ATOM 797 C C . GLN A 1 105 ? -9.079 12.014 1.344 1.00 94.75 105 GLN A C 1
ATOM 799 O O . GLN A 1 105 ? -9.071 11.116 0.515 1.00 94.75 105 GLN A O 1
ATOM 804 N N . GLY A 1 106 ? -8.030 12.823 1.514 1.00 94.75 106 GLY A N 1
ATOM 805 C CA . GLY A 1 106 ? -6.816 12.713 0.694 1.00 94.75 106 GLY A CA 1
ATOM 806 C C . GLY A 1 106 ? -6.970 13.211 -0.747 1.00 94.75 106 GLY A C 1
ATOM 807 O O . GLY A 1 106 ? -6.023 13.106 -1.518 1.00 94.75 106 GLY A O 1
ATOM 808 N N . ILE A 1 107 ? -8.119 13.795 -1.099 1.00 93.56 107 ILE A N 1
ATOM 809 C CA . ILE A 1 107 ? -8.440 14.301 -2.440 1.00 93.56 107 ILE A CA 1
ATOM 810 C C . ILE A 1 107 ? -8.913 15.751 -2.332 1.00 93.56 107 ILE A C 1
ATOM 812 O O . ILE A 1 107 ? -9.803 16.057 -1.535 1.00 93.56 107 ILE A O 1
ATOM 816 N N . ASN A 1 108 ? -8.356 16.636 -3.160 1.00 89.75 108 ASN A N 1
ATOM 817 C CA . ASN A 1 108 ? -8.820 18.019 -3.289 1.00 89.75 108 ASN A CA 1
ATOM 818 C C . ASN A 1 108 ? -10.035 18.079 -4.223 1.00 89.75 108 ASN A C 1
ATOM 820 O O . ASN A 1 108 ? -9.892 18.290 -5.425 1.00 89.75 108 ASN A O 1
ATOM 824 N N . VAL A 1 109 ? -11.231 17.867 -3.674 1.00 85.56 109 VAL A N 1
ATOM 825 C CA . VAL A 1 109 ? -12.491 17.897 -4.429 1.00 85.56 109 VAL A CA 1
ATOM 826 C C . VAL A 1 109 ? -13.578 18.655 -3.665 1.00 85.56 109 VAL A C 1
ATOM 828 O O . VAL A 1 109 ? -13.681 18.562 -2.443 1.00 85.56 109 VAL A O 1
ATOM 831 N N . GLY A 1 110 ? -14.405 19.406 -4.396 1.00 80.50 110 GLY A N 1
ATOM 832 C CA . GLY A 1 110 ? -15.555 20.121 -3.838 1.00 80.50 110 GLY A CA 1
ATOM 833 C C . GLY A 1 110 ? -15.174 21.231 -2.852 1.00 80.50 110 GLY A C 1
ATOM 834 O O . GLY A 1 110 ? -14.231 21.982 -3.085 1.00 80.50 110 GLY A O 1
ATOM 835 N N . ASN A 1 111 ? -15.935 21.335 -1.756 1.00 79.19 111 ASN A N 1
ATOM 836 C CA . ASN A 1 111 ? -15.791 22.375 -0.727 1.00 79.19 111 ASN A CA 1
ATOM 837 C C . ASN A 1 111 ? -15.012 21.901 0.514 1.00 79.19 111 ASN A C 1
ATOM 839 O O . ASN A 1 111 ? -15.152 22.492 1.588 1.00 79.19 111 ASN A O 1
ATOM 843 N N . ASN A 1 112 ? -14.224 20.827 0.402 1.00 79.56 112 ASN A N 1
ATOM 844 C CA . ASN A 1 112 ? -13.388 20.369 1.509 1.00 79.56 112 ASN A CA 1
ATOM 845 C C . ASN A 1 112 ? -12.393 21.481 1.889 1.00 79.56 112 ASN A C 1
ATOM 847 O O . ASN A 1 112 ? -11.672 21.975 1.018 1.00 79.56 112 ASN A O 1
ATOM 851 N N . PRO A 1 113 ? -12.345 21.918 3.159 1.00 80.38 113 PRO A N 1
ATOM 852 C CA . PRO A 1 113 ? -11.462 22.999 3.559 1.00 80.38 113 PRO A CA 1
ATOM 853 C C . PRO A 1 113 ? -9.993 22.554 3.529 1.00 80.38 113 PRO A C 1
ATOM 855 O O . PRO A 1 113 ? -9.630 21.486 4.022 1.00 80.38 113 PRO A O 1
ATOM 858 N N . GLY A 1 114 ? -9.133 23.432 3.011 1.00 85.88 114 GLY A N 1
ATOM 859 C CA . GLY A 1 114 ? -7.683 23.236 2.996 1.00 85.88 114 GLY A CA 1
ATOM 860 C C . GLY A 1 114 ? -7.184 22.209 1.975 1.00 85.88 114 GLY A C 1
ATOM 861 O O . GLY A 1 114 ? -7.947 21.594 1.239 1.00 85.88 114 GLY A O 1
ATOM 862 N N . ASP A 1 115 ? -5.861 22.048 1.930 1.00 90.62 115 ASP A N 1
ATOM 863 C CA . ASP A 1 115 ? -5.204 21.065 1.068 1.00 90.62 115 ASP A CA 1
ATOM 864 C C . ASP A 1 115 ? -5.257 19.674 1.731 1.00 90.62 115 ASP A C 1
ATOM 866 O O . ASP A 1 115 ? -4.803 19.462 2.863 1.00 90.62 115 ASP A O 1
ATOM 870 N N . GLN A 1 116 ? -5.858 18.714 1.037 1.00 93.50 116 GLN A N 1
ATOM 871 C CA . GLN A 1 116 ? -5.937 17.310 1.434 1.00 93.50 116 GLN A CA 1
ATOM 872 C C . GLN A 1 116 ? -4.666 16.535 1.067 1.00 93.50 116 GLN A C 1
ATOM 874 O O . GLN A 1 116 ? -4.475 15.417 1.550 1.00 93.50 116 GLN A O 1
ATOM 879 N N . THR A 1 117 ? -3.781 17.135 0.270 1.00 95.81 117 THR A N 1
ATOM 880 C CA . THR A 1 117 ? -2.488 16.576 -0.126 1.00 95.81 117 THR A CA 1
ATOM 881 C C . THR A 1 117 ? -1.341 17.147 0.714 1.00 95.81 117 THR A C 1
ATOM 883 O O . THR A 1 117 ? -1.483 18.118 1.459 1.00 95.81 117 THR A O 1
ATOM 886 N N . VAL A 1 118 ? -0.178 16.509 0.633 1.00 97.81 118 VAL A N 1
ATOM 887 C CA . VAL A 1 118 ? 1.018 16.810 1.417 1.00 97.81 118 VAL A CA 1
ATOM 888 C C . VAL A 1 118 ? 2.128 17.234 0.472 1.00 97.81 118 VAL A C 1
ATOM 890 O O . VAL A 1 118 ? 2.569 16.452 -0.367 1.00 97.81 118 VAL A O 1
ATOM 893 N N . LYS A 1 119 ? 2.613 18.467 0.625 1.00 97.75 119 LYS A N 1
ATOM 894 C CA . LYS A 1 119 ? 3.767 18.984 -0.128 1.00 97.75 119 LYS A CA 1
ATOM 895 C C . LYS A 1 119 ? 5.069 18.270 0.264 1.00 97.75 119 LYS A C 1
ATOM 897 O O . LYS A 1 119 ? 5.174 17.828 1.414 1.00 97.75 119 LYS A O 1
ATOM 902 N N . PRO A 1 120 ? 6.086 18.221 -0.618 1.00 98.31 120 PRO A N 1
ATOM 903 C CA . PRO A 1 120 ? 7.406 17.699 -0.274 1.00 98.31 120 PRO A CA 1
ATOM 904 C C . PRO A 1 120 ? 7.962 18.296 1.027 1.00 98.31 120 PRO A C 1
ATOM 906 O O . PRO A 1 120 ? 7.871 19.502 1.273 1.00 98.31 120 PRO A O 1
ATOM 909 N N . GLY A 1 121 ? 8.512 17.441 1.888 1.00 98.25 121 GLY A N 1
ATOM 910 C CA . GLY A 1 121 ? 9.070 17.801 3.193 1.00 98.25 121 GLY A CA 1
ATOM 911 C C . GLY A 1 121 ? 8.036 18.111 4.282 1.00 98.25 121 GLY A C 1
ATOM 912 O O . GLY A 1 121 ? 8.418 18.522 5.379 1.00 98.25 121 GLY A O 1
ATOM 913 N N . LYS A 1 122 ? 6.734 17.955 4.012 1.00 98.50 122 LYS A N 1
ATOM 914 C CA . LYS A 1 122 ? 5.656 18.156 4.994 1.00 98.50 122 LYS A CA 1
ATOM 915 C C . LYS A 1 122 ? 5.032 16.831 5.417 1.00 98.50 122 LYS A C 1
ATOM 917 O O . LYS A 1 122 ? 5.283 15.782 4.825 1.00 98.50 122 LYS A O 1
ATOM 922 N N . SER A 1 123 ? 4.202 16.906 6.455 1.00 98.38 123 SER A N 1
ATOM 923 C CA . SER A 1 123 ? 3.432 15.771 6.951 1.00 98.38 123 SER A CA 1
ATOM 924 C C . SER A 1 123 ? 1.975 16.154 7.190 1.00 98.38 123 SER A C 1
ATOM 926 O O . SER A 1 123 ? 1.694 17.289 7.579 1.00 98.38 123 SER A O 1
ATOM 928 N N . LYS A 1 124 ? 1.071 15.188 7.033 1.00 97.75 124 LYS A N 1
ATOM 929 C CA . LYS A 1 124 ? -0.346 15.275 7.420 1.00 97.75 124 LYS A CA 1
ATOM 930 C C . LYS A 1 124 ? -0.769 13.967 8.083 1.00 97.75 124 LYS A C 1
ATOM 932 O O . LYS A 1 124 ? -0.191 12.917 7.807 1.00 97.75 124 LYS A O 1
ATOM 937 N N . VAL A 1 125 ? -1.743 14.042 8.985 1.00 98.12 125 VAL A N 1
ATOM 938 C CA . VAL A 1 125 ? -2.370 12.862 9.585 1.00 98.12 125 VAL A CA 1
ATOM 939 C C . VAL A 1 125 ? -3.697 12.611 8.885 1.00 98.12 125 VAL A C 1
ATOM 9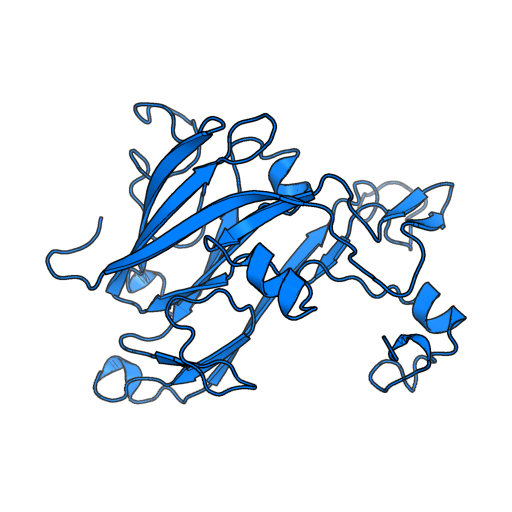41 O O . VAL A 1 125 ? -4.522 13.514 8.821 1.00 98.12 125 VAL A O 1
ATOM 944 N N . TYR A 1 126 ? -3.885 11.390 8.395 1.00 98.25 126 TYR A N 1
ATOM 945 C CA . TYR A 1 126 ? -5.158 10.874 7.906 1.00 98.25 126 TYR A CA 1
ATOM 946 C C . TYR A 1 126 ? -5.761 9.963 8.972 1.00 98.25 126 TYR A C 1
ATOM 948 O O . TYR A 1 126 ? -5.062 9.115 9.535 1.00 98.25 126 TYR A O 1
ATOM 956 N N . THR A 1 127 ? -7.042 10.153 9.271 1.00 98.19 127 THR A N 1
ATOM 957 C CA . THR A 1 127 ? -7.782 9.394 10.278 1.00 98.19 127 THR A CA 1
ATOM 958 C C . THR A 1 127 ? -8.864 8.555 9.613 1.00 98.19 127 THR A C 1
ATOM 960 O O . THR A 1 127 ? -9.781 9.084 8.987 1.00 98.19 127 THR A O 1
ATOM 963 N N 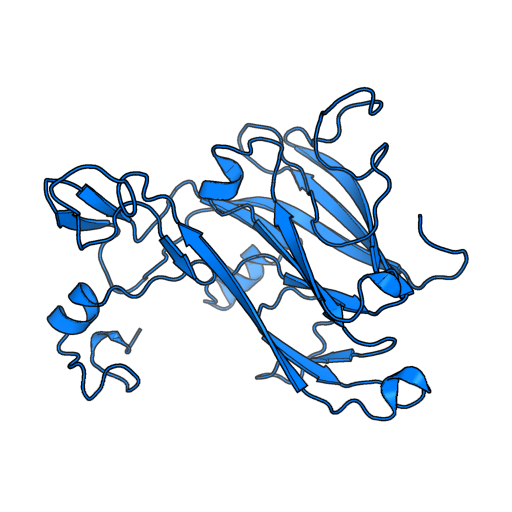. PHE A 1 128 ? -8.790 7.246 9.828 1.00 98.50 128 PHE A N 1
ATOM 964 C CA . PHE A 1 128 ? -9.779 6.269 9.387 1.00 98.50 128 PHE A CA 1
ATOM 965 C C . PHE A 1 128 ? -10.376 5.544 10.594 1.00 98.50 128 PHE A C 1
ATOM 967 O O . PHE A 1 128 ? -9.785 5.503 11.677 1.00 98.50 128 PHE A O 1
ATOM 974 N N . TYR A 1 129 ? -11.555 4.960 10.422 1.00 98.56 129 TYR A N 1
ATOM 975 C CA . TYR A 1 129 ? -12.215 4.160 11.444 1.00 98.56 129 TYR A CA 1
ATOM 976 C C . TYR A 1 129 ? -12.700 2.842 10.850 1.00 98.56 129 TYR A C 1
ATOM 978 O O . TYR A 1 129 ? -13.462 2.827 9.881 1.00 98.56 129 TYR A O 1
ATOM 986 N N . ALA A 1 130 ? -12.285 1.735 11.463 1.00 98.12 130 ALA A N 1
ATOM 987 C CA . ALA A 1 130 ? -12.757 0.401 11.122 1.00 98.12 130 ALA A CA 1
ATOM 988 C C . ALA A 1 130 ? -14.174 0.196 11.683 1.00 98.12 130 ALA A C 1
ATOM 990 O O . ALA A 1 130 ? -14.383 -0.491 12.685 1.00 98.12 130 ALA A O 1
ATOM 991 N N . HIS A 1 131 ? -15.156 0.871 11.085 1.00 97.31 131 HIS A N 1
ATOM 992 C CA . HIS A 1 131 ? -16.550 0.778 11.506 1.00 97.31 131 HIS A CA 1
ATOM 993 C C . HIS A 1 131 ? -17.082 -0.640 11.260 1.00 97.31 131 HIS A C 1
ATOM 995 O O . HIS A 1 131 ? -16.826 -1.225 10.211 1.00 97.31 131 HIS A O 1
ATOM 1001 N N . LYS A 1 132 ? -17.867 -1.174 12.202 1.00 95.25 132 LYS A N 1
ATOM 1002 C CA . LYS A 1 132 ? -18.407 -2.547 12.142 1.00 95.25 132 LYS A CA 1
ATOM 1003 C C . LYS A 1 132 ? -19.177 -2.863 10.851 1.00 95.25 132 LYS A C 1
ATOM 1005 O O . LYS A 1 132 ? -19.152 -3.997 10.397 1.00 95.25 132 LYS A O 1
ATOM 1010 N N . ASP A 1 133 ? -19.812 -1.856 10.255 1.00 95.06 133 ASP A N 1
ATOM 1011 C CA . ASP A 1 133 ? -20.618 -2.009 9.035 1.00 95.06 133 ASP A CA 1
ATOM 1012 C C . ASP A 1 133 ? -19.769 -2.312 7.787 1.00 95.06 133 ASP A C 1
ATOM 1014 O O . ASP A 1 133 ? -20.293 -2.842 6.813 1.00 95.06 133 ASP A O 1
ATOM 1018 N N . PHE A 1 134 ? -18.462 -2.022 7.814 1.00 94.19 134 PHE A N 1
ATOM 1019 C CA . PHE A 1 134 ? -17.530 -2.436 6.758 1.00 94.19 134 PHE A CA 1
ATOM 1020 C C . PHE A 1 134 ? -17.089 -3.902 6.893 1.00 94.19 134 PHE A C 1
ATOM 1022 O O . PHE A 1 134 ? -16.560 -4.455 5.931 1.00 94.19 134 PHE A O 1
ATOM 1029 N N . ASN A 1 135 ? -17.366 -4.528 8.046 1.00 94.50 135 ASN A N 1
ATOM 1030 C CA . ASN A 1 135 ? -17.021 -5.906 8.393 1.00 94.50 135 ASN A CA 1
ATOM 1031 C C . ASN A 1 135 ? -15.516 -6.227 8.215 1.00 94.50 135 ASN A C 1
ATOM 1033 O O . ASN A 1 135 ? -14.686 -5.324 8.100 1.00 94.50 135 ASN A O 1
ATOM 1037 N N . ILE A 1 136 ? -15.150 -7.512 8.251 1.00 95.50 136 ILE A N 1
ATOM 1038 C CA . ILE A 1 136 ? -13.822 -7.995 7.853 1.00 95.50 136 ILE A CA 1
ATOM 1039 C C . ILE A 1 136 ? -13.647 -7.702 6.358 1.00 95.50 136 ILE A C 1
ATOM 1041 O O . ILE A 1 136 ? -14.394 -8.240 5.537 1.00 95.50 136 ILE A O 1
ATOM 1045 N N . ASN A 1 137 ? -12.705 -6.829 5.999 1.00 95.75 137 ASN A N 1
ATOM 1046 C CA . ASN A 1 137 ? -12.524 -6.381 4.618 1.00 95.75 137 ASN A CA 1
ATOM 1047 C C . ASN A 1 137 ? -11.093 -5.892 4.318 1.00 95.75 137 ASN A C 1
ATOM 1049 O O . ASN A 1 137 ? -10.228 -5.850 5.193 1.00 95.75 137 ASN A O 1
ATOM 1053 N N . GLY A 1 138 ? -10.863 -5.501 3.062 1.00 96.06 138 GLY A N 1
ATOM 1054 C CA . GLY A 1 138 ? -9.674 -4.767 2.636 1.00 96.06 138 GLY A CA 1
ATOM 1055 C C . GLY A 1 138 ? -10.029 -3.365 2.141 1.00 96.06 138 GLY A C 1
ATOM 1056 O O . GLY A 1 138 ? -10.911 -3.197 1.295 1.00 96.06 138 GLY A O 1
ATOM 1057 N N . ALA A 1 139 ? -9.306 -2.366 2.639 1.00 97.56 139 ALA A N 1
ATOM 1058 C CA . ALA A 1 139 ? -9.407 -0.974 2.227 1.00 97.56 139 ALA A CA 1
ATOM 1059 C C . ALA A 1 139 ? -8.205 -0.587 1.360 1.00 97.56 139 ALA A C 1
ATOM 1061 O O . ALA A 1 139 ? -7.087 -0.489 1.863 1.00 97.56 139 ALA A O 1
ATOM 1062 N N . LEU A 1 140 ? -8.426 -0.376 0.060 1.00 97.19 140 LEU A N 1
ATOM 1063 C CA . LEU A 1 140 ? -7.372 -0.032 -0.900 1.00 97.19 140 LEU A CA 1
ATOM 1064 C C . LEU A 1 140 ? -6.906 1.414 -0.701 1.00 97.19 140 LEU A C 1
ATOM 1066 O O . LEU A 1 140 ? -7.726 2.337 -0.730 1.00 97.19 140 LEU A O 1
ATOM 1070 N N . LEU A 1 141 ? -5.597 1.598 -0.537 1.00 97.56 141 LEU A N 1
ATOM 1071 C CA . LEU A 1 141 ? -4.946 2.897 -0.428 1.00 97.56 141 LEU A CA 1
ATOM 1072 C C . LEU A 1 141 ? -4.462 3.373 -1.790 1.00 97.56 141 LEU A C 1
ATOM 1074 O O . LEU A 1 141 ? -3.721 2.643 -2.445 1.00 97.56 141 LEU A O 1
ATOM 1078 N N . TRP A 1 142 ? -4.799 4.610 -2.151 1.00 95.56 142 TRP A N 1
ATOM 1079 C CA . TRP A 1 142 ? -4.296 5.306 -3.336 1.00 95.56 142 TRP A CA 1
ATOM 1080 C C . TRP A 1 142 ? -3.728 6.675 -2.985 1.00 95.56 142 TRP A C 1
ATOM 1082 O O . TRP A 1 142 ? -4.209 7.362 -2.076 1.00 95.56 142 TRP A O 1
ATOM 1092 N N . ASP A 1 143 ? -2.739 7.082 -3.770 1.00 97.00 143 ASP A N 1
ATOM 1093 C CA . ASP A 1 143 ? -2.303 8.464 -3.843 1.00 97.00 143 ASP A CA 1
ATOM 1094 C C . ASP A 1 143 ? -3.196 9.290 -4.778 1.00 97.00 143 ASP A C 1
ATOM 1096 O O . ASP A 1 143 ? -3.485 8.890 -5.901 1.00 97.00 143 ASP A O 1
ATOM 1100 N N . PHE A 1 144 ? -3.589 10.478 -4.324 1.00 95.44 144 PHE A N 1
ATOM 1101 C CA . PHE A 1 144 ? -4.271 11.492 -5.136 1.00 95.44 144 PHE A CA 1
ATOM 1102 C C . PHE A 1 144 ? -3.490 12.815 -5.195 1.00 95.44 144 PHE A C 1
ATOM 1104 O O . PHE A 1 144 ? -4.016 13.824 -5.667 1.00 95.44 144 PHE A O 1
ATOM 1111 N N . GLY A 1 145 ? -2.240 12.835 -4.721 1.00 93.69 145 GLY A N 1
ATOM 1112 C CA . GLY A 1 145 ? -1.315 13.937 -4.974 1.00 93.69 145 GLY A CA 1
ATOM 1113 C C . GLY A 1 145 ? -0.948 14.032 -6.456 1.00 93.69 145 GLY A C 1
ATOM 1114 O O . GLY A 1 145 ? -0.832 15.138 -6.982 1.00 93.69 145 GLY A O 1
ATOM 1115 N N . ASP A 1 146 ? -0.845 12.878 -7.119 1.00 94.00 146 ASP A N 1
ATOM 1116 C CA . ASP A 1 146 ? -0.790 12.708 -8.571 1.00 94.00 146 ASP A CA 1
ATOM 1117 C C . ASP A 1 146 ? -1.374 11.332 -8.936 1.00 94.00 146 ASP A C 1
ATOM 1119 O O . ASP A 1 146 ? -0.662 10.334 -9.032 1.00 94.00 146 ASP A O 1
ATOM 1123 N N . ILE A 1 147 ? -2.696 11.268 -9.124 1.00 90.25 147 ILE A N 1
ATOM 1124 C CA . ILE A 1 147 ? -3.403 10.006 -9.407 1.00 90.25 147 ILE A CA 1
ATOM 1125 C C . ILE A 1 147 ? -2.944 9.348 -10.718 1.00 90.25 147 ILE A C 1
ATOM 1127 O O . ILE A 1 147 ? -3.090 8.140 -10.893 1.00 90.25 147 ILE A O 1
ATOM 1131 N N . THR A 1 148 ? -2.400 10.137 -11.648 1.00 88.81 148 THR A N 1
ATOM 1132 C CA . THR A 1 148 ? -1.961 9.646 -12.953 1.00 88.81 148 THR A CA 1
ATOM 1133 C C . THR A 1 148 ? -0.594 8.993 -12.900 1.00 88.81 148 THR A C 1
ATOM 1135 O O . THR A 1 148 ? -0.411 7.992 -13.577 1.00 88.81 148 THR A O 1
ATOM 1138 N N . ASP A 1 149 ? 0.338 9.512 -12.102 1.00 91.50 149 ASP A N 1
ATOM 1139 C CA . ASP A 1 149 ? 1.729 9.045 -12.082 1.00 91.50 149 ASP A CA 1
ATOM 1140 C C . ASP A 1 149 ? 2.073 8.269 -10.806 1.00 91.50 149 ASP A C 1
ATOM 1142 O O . ASP A 1 149 ? 2.671 7.195 -10.864 1.00 91.50 149 ASP A O 1
ATOM 1146 N N . ASN A 1 150 ? 1.676 8.772 -9.632 1.00 94.31 150 ASN A N 1
ATOM 1147 C CA . ASN A 1 150 ? 2.097 8.193 -8.356 1.00 94.31 150 ASN A CA 1
ATOM 1148 C C . ASN A 1 150 ? 1.556 6.773 -8.178 1.00 94.31 150 ASN A C 1
ATOM 1150 O O . ASN A 1 150 ? 2.318 5.887 -7.800 1.00 94.31 150 ASN A O 1
ATOM 1154 N N . VAL A 1 151 ? 0.271 6.535 -8.469 1.00 92.94 151 VAL A N 1
ATOM 1155 C CA . VAL A 1 151 ? -0.333 5.197 -8.335 1.00 92.94 151 VAL A CA 1
ATOM 1156 C C . VAL A 1 151 ? 0.284 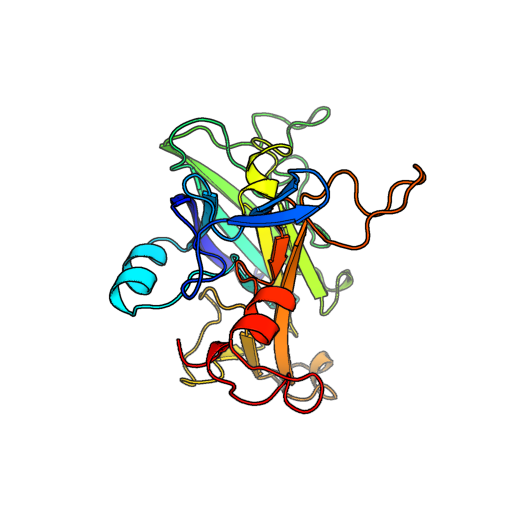4.212 -9.328 1.00 92.94 151 VAL A C 1
ATOM 1158 O O . VAL A 1 151 ? 0.653 3.115 -8.919 1.00 92.94 151 VAL A O 1
ATOM 1161 N N . ARG A 1 152 ? 0.485 4.624 -10.588 1.00 90.31 152 ARG A N 1
ATOM 1162 C CA . ARG A 1 152 ? 1.181 3.813 -11.606 1.00 90.31 152 ARG A CA 1
ATOM 1163 C C . ARG A 1 152 ? 2.603 3.452 -11.185 1.00 90.31 152 ARG A C 1
ATOM 1165 O O . ARG A 1 152 ? 3.055 2.337 -11.400 1.00 90.31 152 ARG A O 1
ATOM 1172 N N . SER A 1 153 ? 3.282 4.386 -10.523 1.00 90.56 153 SER A N 1
ATOM 1173 C CA . SER A 1 153 ? 4.654 4.224 -10.038 1.00 90.56 153 SER A CA 1
ATOM 1174 C C . SER A 1 153 ? 4.782 3.381 -8.762 1.00 90.56 153 SER A C 1
ATOM 1176 O O . SER A 1 153 ? 5.906 3.185 -8.298 1.00 90.56 153 SER A O 1
ATOM 1178 N N . GLY A 1 154 ? 3.670 2.916 -8.177 1.00 93.94 154 GLY A N 1
ATOM 1179 C CA . GLY A 1 154 ? 3.663 2.083 -6.972 1.00 93.94 154 GLY A CA 1
ATOM 1180 C C . GLY A 1 154 ? 3.088 2.739 -5.712 1.00 93.94 154 GLY A C 1
ATOM 1181 O O . GLY A 1 154 ? 3.149 2.149 -4.641 1.00 93.94 154 GLY A O 1
ATOM 1182 N N . MET A 1 155 ? 2.519 3.948 -5.755 1.00 96.06 155 MET A N 1
ATOM 1183 C CA . MET A 1 155 ? 1.926 4.575 -4.560 1.00 96.06 155 MET A CA 1
ATOM 1184 C C . MET A 1 155 ? 0.513 4.058 -4.299 1.00 96.06 155 MET A C 1
ATOM 1186 O O . MET A 1 155 ? -0.481 4.784 -4.376 1.00 96.06 155 MET A O 1
ATOM 1190 N N . TYR A 1 156 ? 0.446 2.779 -3.956 1.00 96.81 156 TYR A N 1
ATOM 1191 C CA . TYR A 1 156 ? -0.751 2.097 -3.503 1.00 96.81 156 TYR A CA 1
ATOM 1192 C C . TYR A 1 156 ? -0.431 1.172 -2.322 1.00 96.81 156 TYR A C 1
ATOM 1194 O O . TYR A 1 156 ? 0.722 0.948 -1.946 1.00 96.81 156 TYR A O 1
ATOM 1202 N N . GLY A 1 157 ? -1.475 0.658 -1.685 1.00 97.81 157 GLY A N 1
ATOM 1203 C CA . GLY A 1 157 ? -1.359 -0.240 -0.544 1.00 97.81 157 GLY A CA 1
ATOM 1204 C C . GLY A 1 157 ? -2.729 -0.609 -0.004 1.00 97.81 157 GLY A C 1
ATOM 1205 O O . GLY A 1 157 ? -3.732 -0.461 -0.697 1.00 97.81 157 GLY A O 1
ATOM 1206 N N . GLY A 1 158 ? -2.804 -1.046 1.244 1.00 98.06 158 GLY A N 1
ATOM 1207 C CA . GLY A 1 158 ? -4.055 -1.451 1.857 1.00 98.06 158 GLY A CA 1
ATOM 1208 C C . GLY A 1 158 ? -4.060 -1.347 3.375 1.00 98.06 158 GLY A C 1
ATOM 1209 O O . GLY A 1 158 ? -3.022 -1.379 4.039 1.00 98.06 158 GLY A O 1
ATOM 1210 N N . ILE A 1 159 ? -5.264 -1.242 3.926 1.00 98.56 159 ILE A N 1
ATOM 1211 C CA . ILE A 1 159 ? -5.555 -1.496 5.335 1.00 98.56 159 ILE A CA 1
ATOM 1212 C C . ILE A 1 159 ? -6.457 -2.727 5.372 1.00 98.56 159 ILE A C 1
ATOM 1214 O O . ILE A 1 159 ? -7.576 -2.689 4.868 1.00 98.56 159 ILE A O 1
ATOM 1218 N N . ILE A 1 160 ? -5.977 -3.815 5.962 1.00 98.31 160 ILE A N 1
ATOM 1219 C CA . ILE A 1 160 ? -6.785 -5.012 6.186 1.00 98.31 160 ILE A CA 1
ATOM 1220 C C . ILE A 1 160 ? -7.513 -4.852 7.517 1.00 98.31 160 ILE A C 1
ATOM 1222 O O . ILE A 1 160 ? -6.884 -4.621 8.556 1.00 98.31 160 ILE A O 1
ATOM 1226 N N . ILE A 1 161 ? -8.840 -4.939 7.473 1.00 98.31 161 ILE A N 1
ATOM 1227 C CA . ILE A 1 161 ? -9.711 -4.905 8.642 1.00 98.31 161 ILE A CA 1
ATOM 1228 C C . ILE A 1 161 ? -10.007 -6.346 9.050 1.00 98.31 161 ILE A C 1
ATOM 1230 O O . ILE A 1 161 ? -10.721 -7.056 8.348 1.00 98.31 161 ILE A O 1
ATOM 1234 N N . GLY A 1 162 ? -9.463 -6.778 10.183 1.00 97.75 162 GLY A N 1
ATOM 1235 C CA . GLY A 1 162 ? -9.738 -8.088 10.765 1.00 97.75 162 GLY A CA 1
ATOM 1236 C C . GLY A 1 162 ? -10.739 -8.053 11.926 1.00 97.75 162 GLY A C 1
ATOM 1237 O O . GLY A 1 162 ? -11.237 -6.986 12.317 1.00 97.75 162 GLY A O 1
ATOM 1238 N N . PRO A 1 163 ? -11.036 -9.229 12.507 1.00 98.00 163 PRO A N 1
ATOM 1239 C CA . PRO A 1 163 ? -11.972 -9.351 13.614 1.00 98.00 163 PRO A CA 1
ATOM 1240 C C . PRO A 1 163 ? -11.508 -8.553 14.831 1.00 98.00 163 PRO A C 1
ATOM 1242 O O . PRO A 1 163 ? -10.311 -8.380 15.082 1.00 98.00 163 PRO A O 1
ATOM 1245 N N . LYS A 1 164 ? -12.466 -8.085 15.624 1.00 97.38 164 LYS A N 1
ATOM 1246 C CA . LYS A 1 164 ? -12.205 -7.271 16.812 1.00 97.38 164 LYS A CA 1
ATOM 1247 C C . LYS A 1 164 ? -11.238 -7.966 17.775 1.00 97.38 164 LYS A C 1
ATOM 1249 O O . LYS A 1 164 ? -11.380 -9.153 18.034 1.00 97.38 164 LYS A O 1
ATOM 1254 N N . GLY A 1 165 ? -10.264 -7.220 18.295 1.00 96.56 165 GLY A N 1
ATOM 1255 C CA . GLY A 1 165 ? -9.288 -7.731 19.266 1.00 96.56 165 GLY A CA 1
ATOM 1256 C C . GLY A 1 165 ? -8.221 -8.678 18.707 1.00 96.56 165 GLY A C 1
ATOM 1257 O O . GLY A 1 165 ? -7.334 -9.076 19.454 1.00 96.56 165 GLY A O 1
ATOM 1258 N N . SER A 1 166 ? -8.263 -9.019 17.415 1.00 97.19 166 SER A N 1
ATOM 1259 C CA . SER A 1 166 ? -7.313 -9.968 16.825 1.00 97.19 166 SER A CA 1
ATOM 1260 C C . SER A 1 166 ? -5.874 -9.448 16.828 1.00 97.19 166 SER A C 1
ATOM 1262 O O . SER A 1 166 ? -5.618 -8.243 16.729 1.00 97.19 166 SER A O 1
ATOM 1264 N N . VAL A 1 167 ? -4.927 -10.381 16.896 1.00 97.19 167 VAL A N 1
ATOM 1265 C CA . VAL A 1 167 ? -3.483 -10.125 16.833 1.00 97.19 167 VAL A CA 1
ATOM 1266 C C . VAL A 1 167 ? -2.921 -10.731 15.556 1.00 97.19 167 VAL A C 1
ATOM 1268 O O . VAL A 1 167 ? -3.350 -11.800 15.124 1.00 97.19 167 VAL A O 1
ATOM 1271 N N . TYR A 1 168 ? -1.935 -10.064 14.968 1.00 98.25 168 TYR A N 1
ATOM 1272 C CA . TYR A 1 168 ? -1.355 -10.461 13.691 1.00 98.25 168 TYR A CA 1
ATOM 1273 C C . TYR A 1 168 ? 0.084 -10.899 13.871 1.00 98.25 168 TYR A C 1
ATOM 1275 O O . TYR A 1 168 ? 0.883 -10.177 14.471 1.00 98.25 168 TYR A O 1
ATOM 1283 N N . ARG A 1 169 ? 0.429 -12.064 13.328 1.00 98.25 169 ARG A N 1
ATOM 1284 C CA . ARG A 1 169 ? 1.790 -12.595 13.379 1.00 98.25 169 ARG A CA 1
ATOM 1285 C C . ARG A 1 169 ? 2.350 -12.814 11.990 1.00 98.25 169 ARG A C 1
ATOM 1287 O O . ARG A 1 169 ? 1.634 -13.192 11.069 1.00 98.25 169 ARG A O 1
ATOM 1294 N N . ASP A 1 170 ? 3.642 -12.576 11.859 1.00 96.69 170 ASP A N 1
ATOM 1295 C CA . ASP A 1 170 ? 4.393 -12.962 10.679 1.00 96.69 170 ASP A CA 1
ATOM 1296 C C . ASP A 1 170 ? 4.382 -14.502 10.555 1.00 96.69 170 ASP A C 1
ATOM 1298 O O . ASP A 1 170 ? 4.812 -15.174 11.497 1.00 96.69 170 ASP A O 1
ATOM 1302 N N . PRO A 1 171 ? 3.899 -15.074 9.437 1.00 96.31 171 PRO A N 1
ATOM 1303 C CA . PRO A 1 171 ? 3.761 -16.525 9.284 1.00 96.31 171 PRO A CA 1
ATOM 1304 C C . PRO A 1 171 ? 5.075 -17.317 9.306 1.00 96.31 171 PRO A C 1
ATOM 1306 O O . PRO A 1 171 ? 5.046 -18.533 9.478 1.00 96.31 171 PRO A O 1
ATOM 1309 N N . GLU A 1 172 ? 6.216 -16.661 9.081 1.00 93.56 172 GLU A N 1
ATOM 1310 C CA . GLU A 1 172 ? 7.531 -17.312 9.008 1.00 93.56 172 GLU A CA 1
ATOM 1311 C C . GLU A 1 172 ? 8.274 -17.218 10.339 1.00 93.56 172 GLU A C 1
ATOM 1313 O O . GLU A 1 172 ? 8.909 -18.170 10.784 1.00 93.56 172 GLU A O 1
ATOM 1318 N N . THR A 1 173 ? 8.194 -16.061 10.990 1.00 94.69 173 THR A N 1
ATOM 1319 C CA . THR A 1 173 ? 8.973 -15.740 12.190 1.00 94.69 173 THR A CA 1
ATOM 1320 C C . THR A 1 173 ? 8.148 -15.757 13.474 1.00 94.69 173 THR A C 1
ATOM 1322 O O . THR A 1 173 ? 8.718 -15.717 14.564 1.00 94.69 173 THR A O 1
ATOM 1325 N N . GLY A 1 174 ? 6.816 -15.763 13.376 1.00 95.88 174 GLY A N 1
ATOM 1326 C CA . GLY A 1 174 ? 5.887 -15.695 14.507 1.00 95.88 174 GLY A CA 1
ATOM 1327 C C . GLY A 1 174 ? 5.849 -14.342 15.230 1.00 95.88 174 GLY A C 1
ATOM 1328 O O . GLY A 1 174 ? 5.141 -14.208 16.231 1.00 95.88 174 GLY A O 1
ATOM 1329 N N . LYS A 1 175 ? 6.603 -13.339 14.760 1.00 96.25 175 LYS A N 1
ATOM 1330 C CA . LYS A 1 175 ? 6.674 -12.004 15.373 1.00 96.25 175 LYS A CA 1
ATOM 1331 C C . LYS A 1 175 ? 5.358 -11.253 15.215 1.00 96.25 175 LYS A C 1
ATOM 1333 O O . LYS A 1 175 ? 4.691 -11.385 14.196 1.00 96.25 175 LYS A O 1
ATOM 1338 N N . ASP A 1 176 ? 5.018 -10.425 16.198 1.00 96.94 176 ASP A N 1
ATOM 1339 C CA . ASP A 1 176 ? 3.872 -9.520 16.097 1.00 96.94 176 ASP A CA 1
ATOM 1340 C C . ASP A 1 176 ? 4.111 -8.466 15.002 1.00 96.94 176 ASP A C 1
ATOM 1342 O O . ASP A 1 176 ? 5.122 -7.760 15.004 1.00 96.94 176 ASP A O 1
ATOM 1346 N N . ILE A 1 177 ? 3.164 -8.373 14.071 1.00 96.75 177 ILE A N 1
ATOM 1347 C CA . ILE A 1 177 ? 3.155 -7.432 12.944 1.00 96.75 177 ILE A CA 1
ATOM 1348 C C . ILE A 1 177 ? 1.923 -6.524 12.963 1.00 96.75 177 ILE A C 1
ATOM 1350 O O . ILE A 1 177 ? 1.601 -5.890 11.962 1.00 96.75 177 ILE A O 1
ATOM 1354 N N . THR A 1 178 ? 1.239 -6.410 14.102 1.00 95.50 178 THR A N 1
ATOM 1355 C CA . THR A 1 178 ? 0.039 -5.575 14.270 1.00 95.50 178 THR A CA 1
ATOM 1356 C C . THR A 1 178 ? 0.276 -4.112 13.879 1.00 95.50 178 THR A C 1
ATOM 1358 O O . THR A 1 178 ? -0.631 -3.457 13.367 1.00 95.50 178 THR A O 1
ATOM 1361 N N . LEU A 1 179 ? 1.496 -3.604 14.092 1.00 96.38 179 LEU A N 1
ATOM 1362 C CA . LEU A 1 179 ? 1.939 -2.272 13.656 1.00 96.38 179 LEU A CA 1
ATOM 1363 C C . LEU A 1 179 ? 2.990 -2.317 12.528 1.00 96.38 179 LEU A C 1
ATOM 1365 O O . LEU A 1 179 ? 3.608 -1.299 12.218 1.00 96.38 179 LEU A O 1
ATOM 1369 N N . GLY A 1 180 ? 3.225 -3.495 11.948 1.00 95.75 180 GLY A N 1
ATOM 1370 C CA . GLY A 1 180 ? 4.183 -3.715 10.869 1.00 95.75 180 GLY A CA 1
ATOM 1371 C C . GLY A 1 180 ? 3.546 -3.626 9.483 1.00 95.75 180 GLY A C 1
ATOM 1372 O O . GLY A 1 180 ? 2.325 -3.666 9.339 1.00 95.75 180 GLY A O 1
ATOM 1373 N N . ASN A 1 181 ? 4.398 -3.529 8.463 1.00 96.44 181 ASN A N 1
ATOM 1374 C CA . ASN A 1 181 ? 4.010 -3.695 7.069 1.00 96.44 181 ASN A CA 1
ATOM 1375 C C . ASN A 1 181 ? 4.222 -5.164 6.684 1.00 96.44 181 ASN A C 1
ATOM 1377 O O . ASN A 1 181 ? 5.335 -5.668 6.815 1.00 96.44 181 ASN A O 1
ATOM 1381 N N . SER A 1 182 ? 3.176 -5.852 6.229 1.00 95.69 182 SER A N 1
ATOM 1382 C CA . SER A 1 182 ? 3.311 -7.197 5.655 1.00 95.69 182 SER A CA 1
ATOM 1383 C C . SER A 1 182 ? 2.106 -7.539 4.794 1.00 95.69 182 SER A C 1
ATOM 1385 O O . SER A 1 182 ? 0.971 -7.410 5.250 1.00 95.69 182 SER A O 1
ATOM 1387 N N . TRP A 1 183 ? 2.328 -8.057 3.591 1.00 95.62 183 TRP A N 1
ATOM 1388 C CA . TRP A 1 183 ? 1.257 -8.564 2.729 1.00 95.62 183 TRP A CA 1
ATOM 1389 C C . TRP A 1 183 ? 0.730 -9.944 3.162 1.00 95.62 183 TRP A C 1
ATOM 1391 O O . TRP A 1 183 ? -0.270 -10.397 2.624 1.00 95.62 183 TRP A O 1
ATOM 1401 N N . LYS A 1 184 ? 1.351 -10.600 4.152 1.00 96.75 184 LYS A N 1
ATOM 1402 C CA . LYS A 1 184 ? 0.926 -11.900 4.701 1.00 96.75 184 LYS A CA 1
ATOM 1403 C C . LYS A 1 184 ? 0.853 -11.874 6.229 1.00 96.75 184 LYS A C 1
ATOM 1405 O O . LYS A 1 184 ? 1.708 -11.262 6.873 1.00 96.75 184 LYS A O 1
ATOM 1410 N N . ALA A 1 185 ? -0.135 -12.535 6.823 1.00 98.12 185 ALA A N 1
ATOM 1411 C CA . ALA A 1 185 ? -0.256 -12.634 8.278 1.00 98.12 185 ALA A CA 1
ATOM 1412 C C . ALA A 1 185 ? -0.995 -13.890 8.724 1.00 98.12 185 ALA A C 1
ATOM 1414 O O . ALA A 1 185 ? -1.975 -14.286 8.107 1.00 98.12 185 ALA A O 1
ATOM 1415 N N . ASP A 1 186 ? -0.584 -14.447 9.857 1.00 98.44 186 ASP A N 1
ATOM 1416 C CA . ASP A 1 186 ? -1.442 -15.309 10.659 1.00 98.44 186 ASP A CA 1
ATOM 1417 C C . ASP A 1 186 ? -2.322 -14.413 11.538 1.00 98.44 186 ASP A C 1
ATOM 1419 O O . ASP A 1 186 ? -1.819 -13.595 12.317 1.00 98.44 186 ASP A O 1
ATOM 1423 N N . VAL A 1 187 ? -3.639 -14.545 11.392 1.00 98.31 187 VAL A N 1
ATOM 1424 C CA . VAL A 1 187 ? -4.644 -13.802 12.152 1.00 98.31 187 VAL A CA 1
ATOM 1425 C C . VAL A 1 187 ? -5.098 -14.658 13.323 1.00 98.31 187 VAL A C 1
ATOM 1427 O O . VAL A 1 187 ? -5.762 -15.683 13.153 1.00 98.31 187 VAL A O 1
ATOM 1430 N N . ILE A 1 188 ? -4.718 -14.229 14.523 1.00 98.00 188 ILE A N 1
ATOM 1431 C CA . ILE A 1 188 ? -5.081 -14.879 15.778 1.00 98.00 188 ILE A CA 1
ATOM 1432 C C . ILE A 1 188 ? -6.286 -14.147 16.353 1.00 98.00 188 ILE A C 1
ATOM 1434 O O . ILE A 1 188 ? -6.169 -13.013 16.825 1.00 98.00 188 ILE A O 1
ATOM 1438 N N . ILE A 1 189 ? -7.444 -14.792 16.286 1.00 97.88 189 ILE A N 1
ATOM 1439 C CA . ILE A 1 189 ? -8.727 -14.202 16.648 1.00 97.88 189 ILE A CA 1
ATOM 1440 C C . ILE A 1 189 ? -8.911 -14.236 18.162 1.00 97.88 189 ILE A C 1
ATOM 1442 O O . ILE A 1 189 ? -8.763 -15.276 18.807 1.00 97.88 189 ILE A O 1
ATOM 1446 N N . ASP A 1 190 ? -9.285 -13.092 18.734 1.00 97.12 190 ASP A N 1
ATOM 1447 C CA . ASP A 1 190 ? -9.633 -13.009 20.148 1.00 97.12 190 ASP A CA 1
ATOM 1448 C C . ASP A 1 190 ? -11.046 -13.559 20.390 1.00 97.12 190 ASP A C 1
ATOM 1450 O O . ASP A 1 190 ? -12.056 -12.889 20.162 1.00 97.12 190 ASP A O 1
ATOM 1454 N N . LYS A 1 191 ? -11.111 -14.800 20.879 1.00 96.50 191 LYS A N 1
ATOM 1455 C CA . LYS A 1 191 ? -12.357 -15.514 21.195 1.00 96.50 191 LYS A CA 1
ATOM 1456 C C . LYS A 1 191 ? -13.091 -14.973 22.434 1.00 96.50 191 LYS A C 1
ATOM 1458 O O . LYS A 1 191 ? -14.177 -15.460 22.741 1.00 96.50 191 LYS A O 1
ATOM 1463 N N . SER A 1 192 ? -12.538 -13.994 23.160 1.00 96.19 192 SER A N 1
ATOM 1464 C CA . SER A 1 192 ? -13.235 -13.360 24.292 1.00 96.19 192 SER A CA 1
ATOM 1465 C C . SER A 1 192 ? -14.423 -12.494 23.853 1.00 96.19 192 SER A C 1
ATOM 1467 O O . SER A 1 192 ? -15.332 -12.241 24.646 1.00 96.19 192 SER A O 1
ATOM 1469 N N . TYR A 1 193 ? -14.451 -12.079 22.584 1.00 95.75 193 TYR A N 1
ATOM 1470 C CA . TYR A 1 193 ? -15.559 -11.343 21.987 1.00 95.75 193 TYR A CA 1
ATOM 1471 C C . TYR A 1 193 ? -16.657 -12.297 21.483 1.00 95.75 193 TYR A C 1
ATOM 1473 O O . TYR A 1 193 ? -16.352 -13.198 20.698 1.00 95.75 193 TYR A O 1
ATOM 1481 N N . PRO A 1 194 ? -17.938 -12.104 21.868 1.00 95.44 194 PRO A N 1
ATOM 1482 C CA . PRO A 1 194 ? -19.047 -12.938 21.397 1.00 95.44 194 PRO A CA 1
ATOM 1483 C C . PRO A 1 194 ? -19.157 -13.011 19.870 1.00 95.44 194 PRO A C 1
ATOM 1485 O O . PRO A 1 194 ? -19.422 -14.075 19.323 1.00 95.44 194 PRO A O 1
ATOM 1488 N N . GLU A 1 195 ? -18.894 -11.900 19.177 1.00 93.50 195 GLU A N 1
ATOM 1489 C CA . GLU A 1 195 ? -18.906 -11.819 17.712 1.00 93.50 195 GLU A CA 1
ATOM 1490 C C . GLU A 1 195 ? -17.832 -12.682 17.023 1.00 93.50 195 GLU A C 1
ATOM 1492 O O . GLU A 1 195 ? -17.934 -12.942 15.827 1.00 93.50 195 GLU A O 1
ATOM 1497 N N . ASN A 1 196 ? -16.828 -13.151 17.768 1.00 96.88 196 ASN A N 1
ATOM 1498 C CA . ASN A 1 196 ? -15.714 -13.938 17.249 1.00 96.88 196 ASN A CA 1
ATOM 1499 C C . ASN A 1 196 ? -15.824 -15.444 17.559 1.00 96.88 196 ASN A C 1
ATOM 1501 O O . ASN A 1 196 ? -14.924 -16.199 17.184 1.00 96.88 196 ASN A O 1
ATOM 1505 N N . GLN A 1 197 ? -16.871 -15.905 18.261 1.00 95.19 197 GLN A N 1
ATOM 1506 C CA . GLN A 1 197 ? -16.931 -17.285 18.772 1.00 95.19 197 GLN A CA 1
ATOM 1507 C C . GLN A 1 197 ? -16.805 -18.341 17.668 1.00 95.19 197 GLN A C 1
ATOM 1509 O O . GLN A 1 197 ? -16.012 -19.274 17.817 1.00 95.19 197 GLN A O 1
ATOM 1514 N N . ASP A 1 198 ? -17.481 -18.127 16.541 1.00 95.56 198 ASP A N 1
ATOM 1515 C CA . ASP A 1 198 ? -17.515 -19.062 15.410 1.00 95.56 198 ASP A CA 1
ATOM 1516 C C . ASP A 1 198 ? -16.402 -18.818 14.370 1.00 95.56 198 ASP A C 1
ATOM 1518 O O . ASP A 1 198 ? -16.326 -19.521 13.364 1.00 95.56 198 ASP A O 1
ATOM 1522 N N . LEU A 1 199 ? -15.530 -17.821 14.576 1.00 95.94 199 LEU A N 1
ATOM 1523 C CA . LEU A 1 199 ? -14.465 -17.483 13.625 1.00 95.94 199 LEU A CA 1
ATOM 1524 C C . LEU A 1 199 ? -13.176 -18.239 13.937 1.00 95.94 199 LEU A C 1
ATOM 1526 O O . LEU A 1 199 ? -12.636 -18.098 15.030 1.00 95.94 199 LEU A O 1
ATOM 1530 N N . GLU A 1 200 ? -12.628 -18.980 12.985 1.00 97.38 200 GLU A N 1
ATOM 1531 C CA . GLU A 1 200 ? -11.352 -19.677 13.167 1.00 97.38 200 GLU A CA 1
ATOM 1532 C C . GLU A 1 200 ? -10.146 -18.801 12.834 1.00 97.38 200 GLU A C 1
ATOM 1534 O O . GLU A 1 200 ? -10.228 -17.912 11.989 1.00 97.38 200 GLU A O 1
ATOM 1539 N N . ASN A 1 201 ? -9.009 -19.077 13.481 1.00 97.94 201 ASN A N 1
ATOM 1540 C CA . ASN A 1 201 ? -7.738 -18.469 13.087 1.00 97.94 201 ASN A CA 1
ATOM 1541 C C . ASN A 1 201 ? -7.461 -18.775 11.612 1.00 97.94 201 ASN A C 1
ATOM 1543 O O . ASN A 1 201 ? -7.661 -19.902 11.156 1.00 97.94 201 ASN A O 1
ATOM 1547 N N . TYR A 1 202 ? -6.961 -17.788 10.879 1.00 97.81 202 TYR A N 1
ATOM 1548 C CA . TYR A 1 202 ? -6.738 -17.918 9.443 1.00 97.81 202 TYR A CA 1
ATOM 1549 C C . TYR A 1 202 ? -5.440 -17.250 9.018 1.00 97.81 202 TYR A C 1
ATOM 1551 O O . TYR A 1 202 ? -4.867 -16.436 9.742 1.00 97.81 202 TYR A O 1
ATOM 1559 N N . ARG A 1 203 ? -4.979 -17.599 7.817 1.00 97.50 203 ARG A N 1
ATOM 1560 C CA . ARG A 1 203 ? -3.878 -16.908 7.157 1.00 97.50 203 ARG A CA 1
ATOM 1561 C C . ARG A 1 203 ? -4.432 -15.939 6.127 1.00 97.50 203 ARG A C 1
ATOM 1563 O O . ARG A 1 203 ? -5.235 -16.317 5.280 1.00 97.50 203 ARG A O 1
ATOM 1570 N N . ASP A 1 204 ? -3.995 -14.700 6.232 1.00 96.19 204 ASP A N 1
ATOM 1571 C CA . ASP A 1 204 ? -4.353 -13.587 5.370 1.00 96.19 204 ASP A CA 1
ATOM 1572 C C . ASP A 1 204 ? -3.232 -13.307 4.363 1.00 96.19 204 ASP A C 1
ATOM 1574 O O . ASP A 1 204 ? -2.051 -13.313 4.726 1.00 96.19 204 ASP A O 1
ATOM 1578 N N . PHE A 1 205 ? -3.618 -13.031 3.117 1.00 96.75 205 PHE A N 1
ATOM 1579 C CA . PHE A 1 205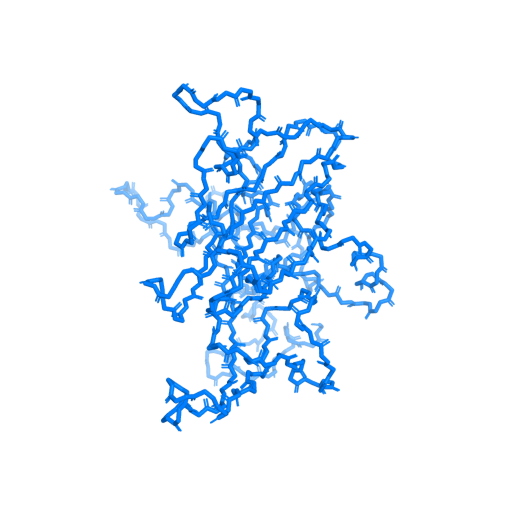 ? -2.729 -12.630 2.032 1.00 96.75 205 PHE A CA 1
ATOM 1580 C C . PHE A 1 205 ? -3.357 -11.471 1.251 1.00 96.75 205 PHE A C 1
ATOM 1582 O O . PHE A 1 205 ? -4.405 -11.622 0.626 1.00 96.75 205 PHE A O 1
ATOM 1589 N N . ALA A 1 206 ? -2.679 -10.327 1.239 1.00 96.75 206 ALA A N 1
ATOM 1590 C CA . ALA A 1 206 ? -3.031 -9.171 0.432 1.00 96.75 206 ALA A CA 1
ATOM 1591 C C . ALA A 1 206 ? -2.265 -9.213 -0.897 1.00 96.75 206 ALA A C 1
ATOM 1593 O O . ALA A 1 206 ? -1.030 -9.203 -0.918 1.00 96.75 206 ALA A O 1
ATOM 1594 N N . LEU A 1 207 ? -3.003 -9.250 -2.005 1.00 96.00 207 LEU A N 1
ATOM 1595 C CA . LEU A 1 207 ? -2.453 -9.208 -3.356 1.00 96.00 207 LEU A CA 1
ATOM 1596 C C . LEU A 1 207 ? -2.889 -7.913 -4.035 1.00 96.00 207 LEU A C 1
ATOM 1598 O O . LEU A 1 207 ? -4.082 -7.631 -4.149 1.00 96.00 207 LEU A O 1
ATOM 1602 N N . TYR A 1 208 ? -1.915 -7.137 -4.491 1.00 95.62 208 TYR A N 1
ATOM 1603 C CA . TYR A 1 208 ? -2.120 -5.892 -5.212 1.00 95.62 208 TYR A CA 1
ATOM 1604 C C . TYR A 1 208 ? -1.678 -6.081 -6.652 1.00 95.62 208 TYR A C 1
ATOM 1606 O O . TYR A 1 208 ? -0.489 -6.272 -6.912 1.00 95.62 208 TYR A O 1
ATOM 1614 N N . PHE A 1 209 ? -2.644 -6.012 -7.558 1.00 93.56 209 PHE A N 1
ATOM 1615 C CA . PHE A 1 209 ? -2.426 -6.071 -8.993 1.00 93.56 209 PHE A CA 1
ATOM 1616 C C . PHE A 1 209 ? -2.248 -4.648 -9.516 1.00 93.56 209 PHE A C 1
ATOM 1618 O O . PHE A 1 209 ? -3.077 -3.780 -9.238 1.00 93.56 209 PHE A O 1
ATOM 1625 N N . GLN A 1 210 ? -1.169 -4.419 -10.256 1.00 91.12 210 GLN A N 1
ATOM 1626 C CA . GLN A 1 210 ? -0.932 -3.183 -10.995 1.00 91.12 210 GLN A CA 1
ATOM 1627 C C . GLN A 1 210 ? -0.785 -3.495 -12.481 1.00 91.12 210 GLN A C 1
ATOM 1629 O O . GLN A 1 210 ? -0.179 -4.504 -12.854 1.00 91.12 210 GLN A O 1
ATOM 1634 N N . ASP A 1 211 ? -1.353 -2.619 -13.301 1.00 89.31 211 ASP A N 1
ATOM 1635 C CA . ASP A 1 211 ? -1.340 -2.726 -14.751 1.00 89.31 211 ASP A CA 1
ATOM 1636 C C . ASP A 1 211 ? -1.311 -1.322 -15.369 1.00 89.31 211 ASP A C 1
ATOM 1638 O O . ASP A 1 211 ? -2.056 -0.432 -14.945 1.00 89.31 211 ASP A O 1
ATOM 1642 N N . GLU A 1 212 ? -0.430 -1.128 -16.346 1.00 87.31 212 GLU A N 1
ATOM 1643 C CA . GLU A 1 212 ? -0.291 0.101 -17.124 1.00 87.31 212 GLU A CA 1
ATOM 1644 C C . GLU A 1 212 ? -0.489 -0.119 -18.632 1.00 87.31 212 GLU A C 1
ATOM 1646 O O . GLU A 1 212 ? -0.323 0.813 -19.424 1.00 87.31 212 GLU A O 1
ATOM 1651 N N . ASP A 1 213 ? -0.853 -1.327 -19.061 1.00 88.00 213 ASP A N 1
ATOM 1652 C CA . ASP A 1 213 ? -1.075 -1.609 -20.470 1.00 88.00 213 ASP A CA 1
ATOM 1653 C C . ASP A 1 213 ? -2.331 -0.884 -20.967 1.00 88.00 213 ASP A C 1
ATOM 1655 O O . ASP A 1 213 ? -3.469 -1.200 -20.622 1.00 88.00 213 ASP A O 1
ATOM 1659 N N . ASN A 1 214 ? -2.125 0.134 -21.796 1.00 82.88 214 ASN A N 1
ATOM 1660 C CA . ASN A 1 214 ? -3.200 0.965 -22.324 1.00 82.88 214 ASN A CA 1
ATOM 1661 C C . ASN A 1 214 ? -3.840 0.406 -23.604 1.00 82.88 214 ASN A C 1
ATOM 1663 O O . ASN A 1 214 ? -4.816 0.990 -24.083 1.00 82.88 214 ASN A O 1
ATOM 1667 N N . ILE A 1 215 ? -3.287 -0.662 -24.188 1.00 83.62 215 ILE A N 1
ATOM 1668 C CA . ILE A 1 215 ? -3.769 -1.236 -25.454 1.00 83.62 215 ILE A CA 1
ATOM 1669 C C . ILE A 1 215 ? -4.434 -2.591 -25.221 1.00 83.62 215 ILE A C 1
ATOM 1671 O O . ILE A 1 215 ? -5.442 -2.899 -25.870 1.00 83.62 215 ILE A O 1
ATOM 1675 N N . LEU A 1 216 ? -3.899 -3.403 -24.310 1.00 82.94 216 LEU A N 1
ATOM 1676 C CA . LEU A 1 216 ? -4.477 -4.706 -24.010 1.00 82.94 216 LEU A CA 1
ATOM 1677 C C . LEU A 1 216 ? -5.902 -4.555 -23.451 1.00 82.94 216 LEU A C 1
ATOM 1679 O O . LEU A 1 216 ? -6.191 -3.687 -22.634 1.00 82.94 216 LEU A O 1
ATOM 1683 N N . GLY A 1 217 ? -6.826 -5.382 -23.945 1.00 77.62 217 GLY A N 1
ATOM 1684 C CA . GLY A 1 217 ? -8.245 -5.309 -23.575 1.00 77.62 217 GLY A CA 1
ATOM 1685 C C . GLY A 1 217 ? -9.056 -4.229 -24.306 1.00 77.62 217 GLY A C 1
ATOM 1686 O O . GLY A 1 217 ? -10.252 -4.088 -24.046 1.00 77.62 217 GLY A O 1
ATOM 1687 N N . THR A 1 218 ? -8.457 -3.489 -25.245 1.00 85.56 218 THR A N 1
ATOM 1688 C CA . THR A 1 218 ? -9.203 -2.572 -26.122 1.00 85.56 218 THR A CA 1
ATOM 1689 C C . THR A 1 218 ? -9.919 -3.313 -27.259 1.00 85.56 218 THR A C 1
ATOM 1691 O O . THR A 1 218 ? -9.610 -4.454 -27.595 1.00 85.56 218 THR A O 1
ATOM 1694 N N . SER A 1 219 ? -10.907 -2.661 -27.880 1.00 85.06 219 SER A N 1
ATOM 1695 C CA . SER A 1 219 ? -11.710 -3.233 -28.970 1.00 85.06 219 SER A CA 1
ATOM 1696 C C . SER A 1 219 ? -11.067 -3.115 -30.362 1.00 85.06 219 SER A C 1
ATOM 1698 O O . SER A 1 219 ? -11.719 -3.434 -31.359 1.00 85.06 219 SER A O 1
ATOM 1700 N N . PHE A 1 220 ? -9.812 -2.664 -30.451 1.00 78.69 220 PHE A N 1
ATOM 1701 C CA . PHE A 1 220 ? -9.114 -2.449 -31.719 1.00 78.69 220 PHE A CA 1
ATOM 1702 C C . PHE A 1 220 ? -8.429 -3.728 -32.217 1.00 78.69 220 PHE A C 1
ATOM 1704 O O . PHE A 1 220 ? -7.758 -4.424 -31.462 1.00 78.69 220 PHE A O 1
ATOM 1711 N N . MET A 1 221 ? -8.600 -4.019 -33.510 1.00 81.94 221 MET A N 1
ATOM 1712 C CA . MET A 1 221 ? -7.965 -5.152 -34.189 1.00 81.94 221 MET A CA 1
ATOM 1713 C C . MET A 1 221 ? -6.614 -4.745 -34.805 1.00 81.94 221 MET A C 1
ATOM 1715 O O . MET A 1 221 ? -6.532 -3.647 -35.363 1.00 81.94 221 MET A O 1
ATOM 1719 N N . PRO A 1 222 ? -5.598 -5.630 -34.812 1.00 82.31 222 PRO A N 1
ATOM 1720 C CA . PRO A 1 222 ? -5.601 -6.977 -34.233 1.00 82.31 222 PRO A CA 1
ATOM 1721 C C . PRO A 1 222 ? -5.537 -6.953 -32.700 1.00 82.31 222 PRO A C 1
ATOM 1723 O O . PRO A 1 222 ? -4.864 -6.107 -32.118 1.00 82.31 222 PRO A O 1
ATOM 1726 N N . TYR A 1 223 ? -6.216 -7.904 -32.053 1.00 81.06 223 TYR A N 1
ATOM 1727 C CA . TYR A 1 223 ? -6.109 -8.063 -30.605 1.00 81.06 223 TYR A CA 1
ATOM 1728 C C . TYR A 1 223 ? -4.709 -8.545 -30.229 1.00 81.06 223 TYR A C 1
ATOM 1730 O O . TYR A 1 223 ? -4.241 -9.568 -30.733 1.00 81.06 223 TYR A O 1
ATOM 1738 N N . LEU A 1 224 ? -4.062 -7.803 -29.336 1.00 83.38 224 LEU A N 1
ATOM 1739 C CA . LEU A 1 224 ? -2.758 -8.153 -28.787 1.00 83.38 224 LEU A CA 1
ATOM 1740 C C . LEU A 1 224 ? -2.913 -9.293 -27.780 1.00 83.38 224 LEU A C 1
ATOM 1742 O O . LEU A 1 224 ? -3.907 -9.353 -27.055 1.00 83.38 224 LEU A O 1
ATOM 1746 N N . GLN A 1 225 ? -1.941 -10.202 -27.762 1.00 82.44 225 GLN A N 1
ATOM 1747 C CA . GLN A 1 225 ? -1.945 -11.361 -26.865 1.00 82.44 225 GLN A CA 1
ATOM 1748 C C . GLN A 1 225 ? -0.953 -11.208 -25.713 1.00 82.44 225 GLN A C 1
ATOM 1750 O O . GLN A 1 225 ? -1.141 -11.847 -24.679 1.00 82.44 225 GLN A O 1
ATOM 1755 N N . ASN A 1 226 ? 0.045 -10.329 -25.856 1.00 86.06 226 ASN A N 1
ATOM 1756 C CA . ASN A 1 226 ? 1.048 -10.091 -24.831 1.00 86.06 226 ASN A CA 1
ATOM 1757 C C . ASN A 1 226 ? 0.848 -8.746 -24.122 1.00 86.06 226 ASN A C 1
ATOM 1759 O O . ASN A 1 226 ? 0.537 -7.715 -24.735 1.00 86.06 226 ASN A O 1
ATOM 1763 N N . VAL A 1 227 ? 1.066 -8.778 -22.809 1.00 88.56 227 VAL A N 1
ATOM 1764 C CA . VAL A 1 227 ? 1.039 -7.614 -21.919 1.00 88.56 227 VAL A CA 1
ATOM 1765 C C . VAL A 1 227 ? 2.320 -6.800 -22.105 1.00 88.56 227 VAL A C 1
ATOM 1767 O O . VAL A 1 227 ? 3.409 -7.366 -22.162 1.00 88.56 227 VAL A O 1
ATOM 1770 N N . ALA A 1 228 ? 2.199 -5.478 -22.161 1.00 90.81 228 ALA A N 1
ATOM 1771 C CA . ALA A 1 228 ? 3.315 -4.537 -22.156 1.00 90.81 228 ALA A CA 1
ATOM 1772 C C . ALA A 1 228 ? 3.170 -3.510 -21.020 1.00 90.81 228 ALA A C 1
ATOM 1774 O O . ALA A 1 228 ? 2.188 -3.506 -20.283 1.00 90.81 228 ALA A O 1
ATOM 1775 N N . GLY A 1 229 ? 4.147 -2.614 -20.891 1.00 91.94 229 GLY A N 1
ATOM 1776 C CA . GLY A 1 229 ? 4.183 -1.613 -19.829 1.00 91.94 229 GLY A CA 1
ATOM 1777 C C . GLY A 1 229 ? 4.538 -2.220 -18.475 1.00 91.94 229 GLY A C 1
ATOM 1778 O O . GLY A 1 229 ? 5.060 -3.335 -18.390 1.00 91.94 229 GLY A O 1
ATOM 1779 N N . LEU A 1 230 ? 4.287 -1.463 -17.410 1.00 91.88 230 LEU A N 1
ATOM 1780 C CA . LEU A 1 230 ? 4.582 -1.891 -16.053 1.00 91.88 230 LEU A CA 1
ATOM 1781 C C . LEU A 1 230 ? 3.401 -2.667 -15.465 1.00 91.88 230 LEU A C 1
ATOM 1783 O O . LEU A 1 230 ? 2.354 -2.101 -15.156 1.00 91.88 230 LEU A O 1
ATOM 1787 N N . THR A 1 231 ? 3.594 -3.964 -15.244 1.00 91.75 231 THR A N 1
ATOM 1788 C CA . THR A 1 231 ? 2.599 -4.827 -14.596 1.00 91.75 231 THR A CA 1
ATOM 1789 C C . THR A 1 231 ? 3.221 -5.605 -13.449 1.00 91.75 231 THR A C 1
ATOM 1791 O O . THR A 1 231 ? 4.441 -5.735 -13.351 1.00 91.75 231 THR A O 1
ATOM 1794 N N . GLY A 1 232 ? 2.402 -6.079 -12.515 1.00 92.44 232 GLY A N 1
ATOM 1795 C CA . GLY A 1 232 ? 2.924 -6.883 -11.419 1.00 92.44 232 GLY A CA 1
ATOM 1796 C C . GLY A 1 232 ? 1.947 -7.150 -10.291 1.00 92.44 232 GLY A C 1
ATOM 1797 O O . GLY A 1 232 ? 0.882 -6.541 -10.179 1.00 92.44 232 GLY A O 1
ATOM 1798 N N . VAL A 1 233 ? 2.369 -8.060 -9.418 1.00 94.75 233 VAL A N 1
ATOM 1799 C CA . VAL A 1 233 ? 1.694 -8.410 -8.171 1.00 94.75 233 VAL A CA 1
ATOM 1800 C C . VAL A 1 233 ? 2.645 -8.114 -7.018 1.00 94.75 233 VAL A C 1
ATOM 1802 O O . VAL A 1 233 ? 3.738 -8.665 -6.952 1.00 94.75 233 VAL A O 1
ATOM 1805 N N . ASN A 1 234 ? 2.256 -7.231 -6.098 1.00 95.50 234 ASN A N 1
ATOM 1806 C CA . ASN A 1 234 ? 3.070 -6.858 -4.927 1.00 95.50 234 ASN A CA 1
ATOM 1807 C C . ASN A 1 234 ? 4.505 -6.396 -5.270 1.00 95.50 234 ASN A C 1
ATOM 1809 O O . ASN A 1 234 ? 5.453 -6.760 -4.574 1.00 95.50 234 ASN A O 1
ATOM 1813 N N . TYR A 1 235 ? 4.653 -5.588 -6.324 1.00 95.00 235 TYR A N 1
ATOM 1814 C CA . TYR A 1 235 ? 5.941 -5.160 -6.891 1.00 95.00 235 TYR A CA 1
ATOM 1815 C C . TYR A 1 235 ? 6.803 -6.293 -7.463 1.00 95.00 235 TYR A C 1
ATOM 1817 O O . TYR A 1 235 ? 8.021 -6.171 -7.504 1.00 95.00 235 TYR A O 1
ATOM 1825 N N . ARG A 1 236 ? 6.195 -7.405 -7.883 1.00 93.62 236 ARG A N 1
ATOM 1826 C CA . ARG A 1 236 ? 6.890 -8.540 -8.497 1.00 93.62 236 ARG A CA 1
ATOM 1827 C C . ARG A 1 236 ? 6.257 -8.915 -9.823 1.00 93.62 236 ARG A C 1
ATOM 1829 O O . ARG A 1 236 ? 5.054 -8.729 -10.009 1.00 93.62 236 ARG A O 1
ATOM 1836 N N . LEU A 1 237 ? 7.060 -9.467 -10.718 1.00 91.06 237 LEU A N 1
ATOM 1837 C CA . LEU A 1 237 ? 6.621 -9.928 -12.024 1.00 91.06 237 LEU A CA 1
ATOM 1838 C C . LEU A 1 237 ? 7.453 -11.138 -12.446 1.00 91.06 237 LEU A C 1
ATOM 1840 O O . LEU A 1 237 ? 8.669 -11.130 -12.315 1.00 91.06 237 LEU A O 1
ATOM 1844 N N . GLU A 1 238 ? 6.804 -12.166 -12.977 1.00 88.38 238 GLU A N 1
ATOM 1845 C CA . GLU A 1 238 ? 7.472 -13.376 -13.463 1.00 88.38 238 GLU A CA 1
ATOM 1846 C C . GLU A 1 238 ? 6.834 -13.789 -14.797 1.00 88.38 238 GLU A C 1
ATOM 1848 O O . GLU A 1 238 ? 5.909 -14.605 -14.813 1.00 88.38 238 GLU A O 1
ATOM 1853 N N . PRO A 1 239 ? 7.251 -13.175 -15.920 1.00 88.12 239 PRO A N 1
ATOM 1854 C CA . PRO A 1 239 ? 6.637 -13.424 -17.219 1.00 88.12 239 PRO A CA 1
ATOM 1855 C C . PRO A 1 239 ? 6.825 -14.875 -17.652 1.00 88.12 239 PRO A C 1
ATOM 1857 O O . PRO A 1 239 ? 7.882 -15.466 -17.427 1.00 88.12 239 PRO A O 1
ATOM 1860 N N . TRP A 1 240 ? 5.812 -15.430 -18.319 1.00 84.44 240 TRP A N 1
ATOM 1861 C CA . TRP A 1 240 ? 5.873 -16.803 -18.814 1.00 84.44 240 TRP A CA 1
ATOM 1862 C C . TRP A 1 240 ? 7.001 -17.007 -19.830 1.00 84.44 240 TRP A C 1
ATOM 1864 O O . TRP A 1 240 ? 7.746 -17.967 -19.700 1.00 84.44 240 TRP A O 1
ATOM 1874 N N . THR A 1 241 ? 7.160 -16.093 -20.789 1.00 82.00 241 THR A N 1
ATOM 1875 C CA . THR A 1 241 ? 8.191 -16.191 -21.835 1.00 82.00 241 THR A CA 1
ATOM 1876 C C . THR A 1 241 ? 9.596 -16.283 -21.248 1.00 82.00 241 THR A C 1
ATOM 1878 O O . THR A 1 241 ? 10.337 -17.191 -21.591 1.00 82.00 241 THR A O 1
ATOM 1881 N N . TYR A 1 242 ? 9.915 -15.435 -20.265 1.00 85.31 242 TYR A N 1
ATOM 1882 C CA . TYR A 1 242 ? 11.175 -15.522 -19.522 1.00 85.31 242 TYR A CA 1
ATOM 1883 C C . TYR A 1 242 ? 11.350 -16.882 -18.828 1.00 85.31 242 TYR A C 1
ATOM 1885 O O . TYR A 1 242 ? 12.410 -17.492 -18.901 1.00 85.31 242 TYR A O 1
ATOM 1893 N N . ARG A 1 243 ? 10.302 -17.383 -18.160 1.00 84.94 243 ARG A N 1
ATOM 1894 C CA . ARG A 1 243 ? 10.346 -18.698 -17.504 1.00 84.94 243 ARG A CA 1
ATOM 1895 C C . ARG A 1 243 ? 10.583 -19.824 -18.519 1.00 84.94 243 ARG A C 1
ATOM 1897 O O . ARG A 1 243 ? 11.371 -20.722 -18.250 1.00 84.94 243 ARG A O 1
ATOM 1904 N N . GLU A 1 244 ? 9.914 -19.781 -19.663 1.00 85.81 244 GLU A N 1
ATOM 1905 C CA . GLU A 1 244 ? 10.072 -20.756 -20.746 1.00 85.81 244 GLU A CA 1
ATOM 1906 C C . GLU A 1 244 ? 11.488 -20.732 -21.340 1.00 85.81 244 GLU A C 1
ATOM 1908 O O . GLU A 1 244 ? 12.101 -21.791 -21.479 1.00 85.81 244 GLU A O 1
ATOM 1913 N N . ASP A 1 245 ? 12.044 -19.544 -21.593 1.00 84.44 245 ASP A N 1
ATOM 1914 C CA . ASP A 1 245 ? 13.415 -19.366 -22.096 1.00 84.44 245 ASP A CA 1
ATOM 1915 C C . ASP A 1 245 ? 14.470 -19.927 -21.123 1.00 84.44 245 ASP A C 1
ATOM 1917 O O . ASP A 1 245 ? 15.471 -20.513 -21.540 1.00 84.44 245 ASP A O 1
ATOM 1921 N N . GLU A 1 246 ? 14.204 -19.837 -19.820 1.00 84.38 246 GLU A N 1
ATOM 1922 C CA . GLU A 1 246 ? 15.015 -20.420 -18.743 1.00 84.38 246 GLU A CA 1
ATOM 1923 C C . GLU A 1 246 ? 14.685 -21.908 -18.467 1.00 84.38 246 GLU A C 1
ATOM 1925 O O . GLU A 1 246 ? 15.082 -22.482 -17.448 1.00 84.38 246 GLU A O 1
ATOM 1930 N N . GLY A 1 247 ? 13.956 -22.574 -19.366 1.00 82.12 247 GLY A N 1
ATOM 1931 C CA . GLY A 1 247 ? 13.727 -24.021 -19.334 1.00 82.12 247 GLY A CA 1
ATOM 1932 C C . GLY A 1 247 ? 12.586 -24.488 -18.425 1.00 82.12 247 GLY A C 1
ATOM 1933 O O . GLY A 1 247 ? 12.534 -25.671 -18.072 1.00 82.12 247 GLY A O 1
ATOM 1934 N N . CYS A 1 248 ? 11.673 -23.600 -18.023 1.00 84.00 248 CYS A N 1
ATOM 1935 C CA . CYS A 1 248 ? 10.415 -24.005 -17.393 1.00 84.00 248 CYS A CA 1
ATOM 1936 C C . CYS A 1 248 ? 9.434 -24.545 -18.452 1.00 84.00 248 CYS A C 1
ATOM 1938 O O . CYS A 1 248 ? 9.336 -24.039 -19.564 1.00 84.00 248 CYS A O 1
ATOM 1940 N N . GLU A 1 249 ? 8.640 -25.545 -18.083 1.00 85.38 249 GLU A N 1
ATOM 1941 C CA . GLU A 1 249 ? 7.592 -26.143 -18.912 1.00 85.38 249 GLU A CA 1
ATOM 1942 C C . GLU A 1 249 ? 6.229 -25.989 -18.226 1.00 85.38 249 GLU A C 1
ATOM 1944 O O . GLU A 1 249 ? 6.130 -25.941 -16.999 1.00 85.38 249 GLU A O 1
ATOM 1949 N N . PHE A 1 250 ? 5.127 -25.971 -18.984 1.00 81.69 250 PHE A N 1
ATOM 1950 C CA . PHE A 1 250 ? 3.788 -25.832 -18.387 1.00 81.69 250 PHE A CA 1
ATOM 1951 C C . PHE A 1 250 ? 3.489 -26.906 -17.326 1.00 81.69 250 PHE A C 1
ATOM 1953 O O . PHE A 1 250 ? 2.826 -26.628 -16.328 1.00 81.69 250 PHE A O 1
ATOM 1960 N N . GLY A 1 251 ? 4.016 -28.123 -17.502 1.00 81.25 251 GLY A N 1
ATOM 1961 C CA . GLY A 1 251 ? 3.862 -29.219 -16.542 1.00 81.25 251 GLY A CA 1
ATOM 1962 C C . GLY A 1 251 ? 4.604 -29.020 -15.214 1.00 81.25 251 GLY A C 1
ATOM 1963 O O . GLY A 1 251 ? 4.302 -29.720 -14.250 1.00 81.25 251 GLY A O 1
ATOM 1964 N N . ASN A 1 252 ? 5.548 -28.075 -15.145 1.00 75.38 252 ASN A N 1
ATOM 1965 C CA . ASN A 1 252 ? 6.394 -27.809 -13.980 1.00 75.38 252 ASN A CA 1
ATOM 1966 C C . ASN A 1 252 ? 6.349 -26.330 -13.528 1.00 75.38 252 ASN A C 1
ATOM 1968 O O . ASN A 1 252 ? 7.144 -25.912 -12.690 1.00 75.38 252 ASN A O 1
ATOM 1972 N N . MET A 1 253 ? 5.367 -25.555 -14.010 1.00 68.12 253 MET A N 1
ATOM 1973 C CA . MET A 1 253 ? 5.264 -24.101 -13.803 1.00 68.12 253 MET A CA 1
ATOM 1974 C C . MET A 1 253 ? 5.220 -23.642 -12.331 1.00 68.12 253 MET A C 1
ATOM 1976 O O . MET A 1 253 ? 5.579 -22.507 -12.033 1.00 68.12 253 MET A O 1
ATOM 1980 N N . PHE A 1 254 ? 4.778 -24.507 -11.408 1.00 67.50 254 PHE A N 1
ATOM 1981 C CA . PHE A 1 254 ? 4.708 -24.228 -9.963 1.00 67.50 254 PHE A CA 1
ATOM 1982 C C . PHE A 1 254 ? 5.819 -24.912 -9.153 1.00 67.50 254 PHE A C 1
ATOM 1984 O O . PHE A 1 254 ? 5.800 -24.884 -7.922 1.00 67.50 254 PHE A O 1
ATOM 1991 N N . THR A 1 255 ? 6.763 -25.562 -9.828 1.00 66.19 255 THR A N 1
ATOM 1992 C CA . THR A 1 255 ? 7.944 -26.171 -9.210 1.00 66.19 255 THR A CA 1
ATOM 1993 C C . THR A 1 255 ? 9.193 -25.361 -9.548 1.00 66.19 255 THR A C 1
ATOM 1995 O O . THR A 1 255 ? 9.179 -24.613 -10.526 1.00 66.19 255 THR A O 1
ATOM 1998 N N . PRO A 1 256 ? 10.273 -25.475 -8.757 1.00 60.12 256 PRO A N 1
ATOM 1999 C CA . PRO A 1 256 ? 11.526 -24.807 -9.079 1.00 60.12 256 PRO A CA 1
ATOM 2000 C C . PRO A 1 256 ? 12.046 -25.274 -10.447 1.00 60.12 256 PRO A C 1
ATOM 2002 O O . PRO A 1 256 ? 12.378 -26.444 -10.626 1.00 60.12 256 PRO A O 1
ATOM 2005 N N . CYS A 1 257 ? 12.084 -24.356 -11.404 1.00 65.19 257 CYS A N 1
ATOM 2006 C CA . CYS A 1 257 ? 12.873 -24.430 -12.634 1.00 65.19 257 CYS A CA 1
ATOM 2007 C C . CYS A 1 257 ? 14.045 -23.438 -12.509 1.00 65.19 257 CYS A C 1
ATOM 2009 O O . CYS A 1 257 ? 14.075 -22.671 -11.549 1.00 65.19 257 CYS A O 1
ATOM 2011 N N . ILE A 1 258 ? 15.004 -23.433 -13.442 1.00 63.06 258 ILE A N 1
ATOM 2012 C CA . ILE A 1 258 ? 16.217 -22.584 -13.366 1.00 63.06 258 ILE A CA 1
ATOM 2013 C C . ILE A 1 258 ? 15.844 -21.099 -13.158 1.00 63.06 258 ILE A C 1
ATOM 2015 O O . ILE A 1 258 ? 16.453 -20.418 -12.336 1.00 63.06 258 ILE A O 1
ATOM 2019 N N . ALA A 1 259 ? 14.742 -20.642 -13.766 1.00 58.94 259 ALA A N 1
ATOM 2020 C CA . ALA A 1 259 ? 14.169 -19.301 -13.580 1.00 58.94 259 ALA A CA 1
ATOM 2021 C C . ALA A 1 259 ? 13.777 -18.932 -12.127 1.00 58.94 259 ALA A C 1
ATOM 2023 O O . ALA A 1 259 ? 13.515 -17.767 -11.833 1.00 58.94 259 ALA A O 1
ATOM 2024 N N . ALA A 1 260 ? 13.657 -19.918 -11.230 1.00 53.06 260 ALA A N 1
ATOM 2025 C CA . ALA A 1 260 ? 13.210 -19.772 -9.843 1.00 53.06 260 ALA A CA 1
ATOM 2026 C C . ALA A 1 260 ? 14.356 -19.843 -8.811 1.00 53.06 260 ALA A C 1
ATOM 2028 O O . ALA A 1 260 ? 14.080 -19.807 -7.612 1.00 53.06 260 ALA A O 1
ATOM 2029 N N . GLU A 1 261 ? 15.620 -19.966 -9.239 1.00 53.22 261 GLU A N 1
ATOM 2030 C CA . GLU A 1 261 ? 16.788 -20.087 -8.345 1.00 53.22 261 GLU A CA 1
ATOM 2031 C C . GLU A 1 261 ? 17.358 -18.741 -7.824 1.00 53.22 261 GLU A C 1
ATOM 2033 O O . GLU A 1 261 ? 18.479 -18.715 -7.313 1.00 53.22 261 GLU A O 1
ATOM 2038 N N . GLY A 1 262 ? 16.606 -17.631 -7.884 1.00 48.94 262 GLY A N 1
ATOM 2039 C CA . GLY A 1 262 ? 17.062 -16.291 -7.455 1.00 48.94 262 GLY A CA 1
ATOM 2040 C C . GLY A 1 262 ? 16.096 -15.536 -6.553 1.00 48.94 262 GLY A C 1
ATOM 2041 O O . GLY A 1 262 ? 14.881 -15.562 -6.846 1.00 48.94 262 GLY A O 1
#

Organism: NCBI:txid408172

Radius of gyration: 20.06 Å; chains: 1; bounding box: 40×52×58 Å

Foldseek 3Di:
DADPPQAEFEFEKEKEWAKFQQAPLDDQWDDAPDRFIAGRIDGGFIAIDTVCVVVVCVVVVHHAFHFEAEDEARHKYKYKYAYQYPFFWWAKAWALWDFDCLAARLADDDPRPDHRIAGHRGIGIHMTHNHCVSPQDKIKIDIPSPRPPNVLSYHIYIYGYHHPPKWWADPPPRDTCNRHGDQKTFIGDDCVDPVCVPPDTDIGGHKDWHADAPQAPDPDPPHDDDGGDYIHIRSHDDDPVVCVVQPDDPVQPPPDGSSNPD

InterPro domains:
  IPR008972 Cupredoxin [G3DSA:2.60.40.420] (31-167)
  IPR008972 Cupredoxin [SSF49503] (57-172)
  IPR011707 Multicopper oxidase-like, N-terminal [PF07732] (58-164)

Secondary structure (DSSP, 8-state):
-PPTT--EEEEEEEEEE--EES-TTS-SEEEEETTEEEE-EETT-EEEEETTHHHHHHHTTPPP--EEEEEETT-EEEEEEEE--SSS-B--EETTSEE-HHHH--S--TT--S-SSB-TT-EEEEEEE--GGG-SEEEEEE--SSTTTTTTTT-EEEEEEESTT-EEE-TTT--B-TTS--SEEEEE--TTSGGGTTPPPEEEE---EE---SSTT-SPSSPP-S--EE-EETTB---HHHHHHTT--GGGTTS--GGG--